Protein AF-A0A7V9CXF9-F1 (afdb_monomer)

Structure (mmCIF, N/CA/C/O backbone):
data_AF-A0A7V9CXF9-F1
#
_entry.id   AF-A0A7V9CXF9-F1
#
loop_
_atom_site.group_PDB
_atom_site.id
_at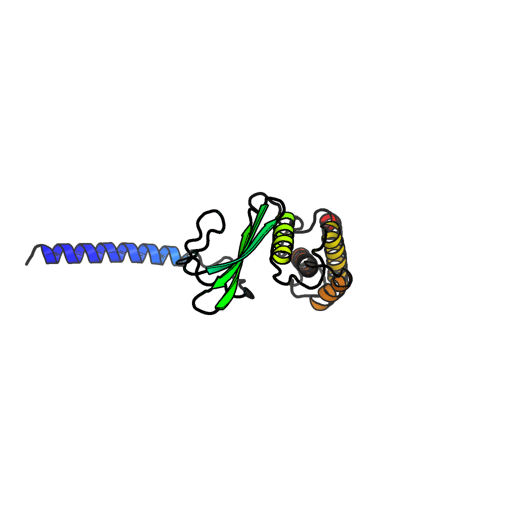om_site.type_symbol
_atom_site.label_atom_id
_atom_site.label_alt_id
_atom_site.label_comp_id
_atom_site.label_asym_id
_atom_site.label_entity_id
_atom_site.label_seq_id
_atom_site.pdbx_PDB_ins_code
_atom_site.Cartn_x
_atom_site.Cartn_y
_atom_site.Cartn_z
_atom_site.occupancy
_atom_site.B_iso_or_equiv
_atom_site.auth_seq_id
_atom_site.auth_comp_id
_atom_site.auth_asym_id
_atom_site.auth_atom_id
_atom_site.pdbx_PDB_model_num
ATOM 1 N N . MET A 1 1 ? 31.695 -31.718 55.435 1.00 48.03 1 MET A N 1
ATOM 2 C CA . MET A 1 1 ? 31.513 -31.241 54.048 1.00 48.03 1 MET A CA 1
ATOM 3 C C . MET A 1 1 ? 30.113 -31.661 53.636 1.00 48.03 1 MET A C 1
ATOM 5 O O . MET A 1 1 ? 29.870 -32.856 53.522 1.00 48.03 1 MET A O 1
ATOM 9 N N . ASN A 1 2 ? 29.167 -30.720 53.621 1.00 40.66 2 ASN A N 1
ATOM 10 C CA . ASN A 1 2 ? 27.736 -31.029 53.576 1.00 40.66 2 ASN A CA 1
ATOM 11 C C . ASN A 1 2 ? 27.281 -31.328 52.140 1.00 40.66 2 ASN A C 1
ATOM 13 O O . ASN A 1 2 ? 27.736 -30.689 51.195 1.00 40.66 2 ASN A O 1
ATOM 17 N N . ALA A 1 3 ? 26.363 -32.287 51.977 1.00 42.94 3 ALA A N 1
ATOM 18 C CA . ALA A 1 3 ? 25.846 -32.748 50.679 1.00 42.94 3 ALA A CA 1
ATOM 19 C C . ALA A 1 3 ? 25.231 -31.624 49.812 1.00 42.94 3 ALA A C 1
ATOM 21 O O . ALA A 1 3 ? 25.171 -31.733 48.587 1.00 42.94 3 ALA A O 1
ATOM 22 N N . TYR A 1 4 ? 24.852 -30.509 50.436 1.00 45.25 4 TYR A N 1
ATOM 23 C CA . TYR A 1 4 ? 24.340 -29.311 49.773 1.00 45.25 4 TYR A CA 1
ATOM 24 C C . TYR A 1 4 ? 25.412 -28.547 48.966 1.00 45.25 4 TYR A C 1
ATOM 26 O O . TYR A 1 4 ? 25.097 -27.990 47.914 1.00 45.25 4 TYR A O 1
ATOM 34 N N . ASP A 1 5 ? 26.690 -28.610 49.360 1.00 45.72 5 ASP A N 1
ATOM 35 C CA . ASP A 1 5 ? 27.797 -27.933 48.654 1.00 45.72 5 ASP A CA 1
ATOM 36 C C . ASP A 1 5 ? 28.235 -28.672 47.375 1.00 45.72 5 ASP A C 1
ATOM 38 O O . ASP A 1 5 ? 28.893 -28.106 46.493 1.00 45.72 5 ASP A O 1
ATOM 42 N N . ALA A 1 6 ? 27.899 -29.961 47.265 1.00 47.81 6 ALA A N 1
ATOM 43 C CA . ALA A 1 6 ? 28.120 -30.755 46.057 1.00 47.81 6 ALA A CA 1
ATOM 44 C C . ALA A 1 6 ? 27.019 -30.488 45.015 1.00 47.81 6 ALA A C 1
ATOM 46 O O . ALA A 1 6 ? 27.322 -30.243 43.848 1.00 47.81 6 ALA A O 1
ATOM 47 N N . LEU A 1 7 ? 25.759 -30.413 45.461 1.00 47.19 7 LEU A N 1
ATOM 48 C CA . LEU A 1 7 ? 24.603 -30.085 44.618 1.00 47.19 7 LEU A CA 1
ATOM 49 C C . LEU A 1 7 ? 24.676 -28.662 44.038 1.00 47.19 7 LEU A C 1
ATOM 51 O O . LEU A 1 7 ? 24.350 -28.460 42.869 1.00 47.19 7 LEU A O 1
ATOM 55 N N . GLY A 1 8 ? 25.174 -27.685 44.805 1.00 44.84 8 GLY A N 1
ATOM 56 C CA . GLY A 1 8 ? 25.361 -26.311 44.319 1.00 44.84 8 GLY A CA 1
ATOM 57 C C . GLY A 1 8 ? 26.409 -26.183 43.204 1.00 44.84 8 GLY A C 1
ATOM 58 O O . GLY A 1 8 ? 26.237 -25.399 42.267 1.00 44.84 8 GLY A O 1
ATOM 59 N N . ARG A 1 9 ? 27.477 -26.991 43.250 1.00 52.81 9 ARG A N 1
ATOM 60 C CA . ARG A 1 9 ? 28.537 -26.976 42.228 1.00 52.81 9 ARG A CA 1
ATOM 61 C C . ARG A 1 9 ? 28.114 -27.660 40.932 1.00 52.81 9 ARG A C 1
ATOM 63 O O . ARG A 1 9 ? 28.416 -27.140 39.856 1.00 52.81 9 ARG A O 1
ATOM 70 N N . ASP A 1 10 ? 27.358 -28.752 41.003 1.00 51.75 10 ASP A N 1
ATOM 71 C CA . ASP A 1 10 ? 26.845 -29.414 39.797 1.00 51.75 10 ASP A CA 1
ATOM 72 C C . ASP A 1 10 ? 25.789 -28.568 39.074 1.00 51.75 10 ASP A C 1
ATOM 74 O O . ASP A 1 10 ? 25.799 -28.489 37.840 1.00 51.75 10 ASP A O 1
ATOM 78 N N . LEU A 1 11 ? 24.955 -27.825 39.814 1.00 52.03 11 LEU A N 1
ATOM 79 C CA . LEU A 1 11 ? 23.979 -26.914 39.213 1.00 52.03 11 LEU A CA 1
ATOM 80 C C . LEU A 1 11 ? 24.657 -25.754 38.467 1.00 52.03 11 LEU A C 1
ATOM 82 O O . LEU A 1 11 ? 24.273 -25.437 37.339 1.00 52.03 11 LEU A O 1
ATOM 86 N N . HIS A 1 12 ? 25.709 -25.158 39.044 1.00 51.97 12 HIS A N 1
ATOM 87 C CA . HIS A 1 12 ? 26.482 -24.101 38.382 1.00 51.97 12 HIS A CA 1
ATOM 88 C C . HIS A 1 12 ? 27.228 -24.605 37.142 1.00 51.97 12 HIS A C 1
ATOM 90 O O . HIS A 1 12 ? 27.275 -23.914 36.119 1.00 51.97 12 HIS A O 1
ATOM 96 N N . THR A 1 13 ? 27.744 -25.834 37.191 1.00 53.53 13 THR A N 1
ATOM 97 C CA . THR A 1 13 ? 28.453 -26.446 36.061 1.00 53.53 13 THR A CA 1
ATOM 98 C C . THR A 1 13 ? 27.488 -26.796 34.918 1.00 53.53 13 THR A C 1
ATOM 100 O O . THR A 1 13 ? 27.811 -26.596 33.742 1.00 53.53 13 THR A O 1
ATOM 103 N N . ALA A 1 14 ? 26.263 -27.229 35.237 1.00 49.84 14 ALA A N 1
ATOM 104 C CA . ALA A 1 14 ? 25.203 -27.484 34.261 1.00 49.84 14 ALA A CA 1
ATOM 105 C C . ALA A 1 14 ? 24.654 -26.190 33.625 1.00 49.84 14 ALA A C 1
ATOM 107 O O . ALA A 1 14 ? 24.433 -26.141 32.409 1.00 49.84 14 ALA A O 1
ATOM 108 N N . LEU A 1 15 ? 24.497 -25.113 34.408 1.00 51.41 15 LEU A N 1
ATOM 109 C CA . LEU A 1 15 ? 24.054 -23.809 33.901 1.00 51.41 15 LEU A CA 1
ATOM 110 C C . LEU A 1 15 ? 25.111 -23.161 32.991 1.00 51.41 15 LEU A C 1
ATOM 112 O O . LEU A 1 15 ? 24.770 -22.634 31.928 1.00 51.41 15 LEU A O 1
ATOM 116 N N . GLY A 1 16 ? 26.396 -23.285 33.344 1.00 49.88 16 GLY A N 1
ATOM 117 C CA . GLY A 1 16 ? 27.515 -22.798 32.532 1.00 49.88 16 GLY A CA 1
ATOM 118 C C . GLY A 1 16 ? 27.572 -23.443 31.142 1.00 49.88 16 GLY A C 1
ATOM 119 O O . GLY A 1 16 ? 27.733 -22.747 30.137 1.00 49.88 16 GLY A O 1
ATOM 120 N N . ARG A 1 17 ? 27.331 -24.760 31.047 1.00 55.94 17 ARG A N 1
ATOM 121 C CA . ARG A 1 17 ? 27.278 -25.480 29.758 1.00 55.94 17 ARG A CA 1
ATOM 122 C C . ARG A 1 17 ? 26.078 -25.059 28.902 1.00 55.94 17 ARG A C 1
ATOM 124 O O . ARG A 1 17 ? 26.215 -24.914 27.686 1.00 55.94 17 ARG A O 1
ATOM 131 N N . LYS A 1 18 ? 24.918 -24.788 29.513 1.00 52.41 18 LYS A N 1
ATOM 132 C CA . LYS A 1 18 ? 23.713 -24.332 28.793 1.00 52.41 18 LYS A CA 1
ATOM 133 C C . LYS A 1 18 ? 23.867 -22.904 28.248 1.00 52.41 18 LYS A C 1
ATOM 135 O O . LYS A 1 18 ? 23.437 -22.629 27.126 1.00 52.41 18 LYS A O 1
ATOM 140 N N . ILE A 1 19 ? 24.537 -22.017 28.990 1.00 56.56 19 ILE A N 1
ATOM 141 C CA . ILE A 1 19 ? 24.857 -20.650 28.543 1.00 56.56 19 ILE A CA 1
ATOM 142 C C . ILE A 1 19 ? 25.900 -20.674 27.413 1.00 56.56 19 ILE A C 1
ATOM 144 O O . ILE A 1 19 ? 25.715 -19.992 26.403 1.00 56.56 19 ILE A O 1
ATOM 148 N N . ALA A 1 20 ? 26.929 -21.523 27.505 1.00 51.88 20 ALA A N 1
ATOM 149 C CA . ALA A 1 20 ? 27.936 -21.679 26.451 1.00 51.88 20 ALA A CA 1
ATOM 150 C C . ALA A 1 20 ? 27.343 -22.215 25.128 1.00 51.88 20 ALA A C 1
ATOM 152 O O . ALA A 1 20 ? 27.683 -21.721 24.047 1.00 51.88 20 ALA A O 1
ATOM 153 N N . HIS A 1 21 ? 26.390 -23.155 25.191 1.00 52.72 21 HIS A N 1
ATOM 154 C CA . HIS A 1 21 ? 25.664 -23.631 24.004 1.00 52.72 21 HIS A CA 1
ATOM 155 C C . HIS A 1 21 ? 24.770 -22.549 23.374 1.00 52.72 21 HIS A C 1
ATOM 157 O O . HIS A 1 21 ? 24.676 -22.465 22.145 1.00 52.72 21 HIS A O 1
ATOM 163 N N . ARG A 1 22 ? 24.157 -21.674 24.184 1.00 49.59 22 ARG A N 1
ATOM 164 C CA . ARG A 1 22 ? 23.330 -20.559 23.688 1.00 49.59 22 ARG A CA 1
ATOM 165 C C . ARG A 1 22 ? 24.179 -19.425 23.098 1.00 49.59 22 ARG A C 1
ATOM 167 O O . ARG A 1 22 ? 23.767 -18.809 22.116 1.00 49.59 22 ARG A O 1
ATOM 174 N N . ALA A 1 23 ? 25.386 -19.203 23.623 1.00 50.59 23 ALA A N 1
ATOM 175 C CA . ALA A 1 23 ? 26.347 -18.238 23.088 1.00 50.59 23 ALA A CA 1
ATOM 176 C C . ALA A 1 23 ? 26.955 -18.680 21.741 1.00 50.59 23 ALA A C 1
ATOM 178 O O . ALA A 1 23 ? 27.136 -17.843 20.856 1.00 50.59 23 ALA A O 1
ATOM 179 N N . ARG A 1 24 ? 27.198 -19.987 21.530 1.00 47.84 24 ARG A N 1
ATOM 180 C CA . ARG A 1 24 ? 27.646 -20.513 20.223 1.00 47.84 24 ARG A CA 1
ATOM 181 C C . ARG A 1 24 ? 26.568 -20.417 19.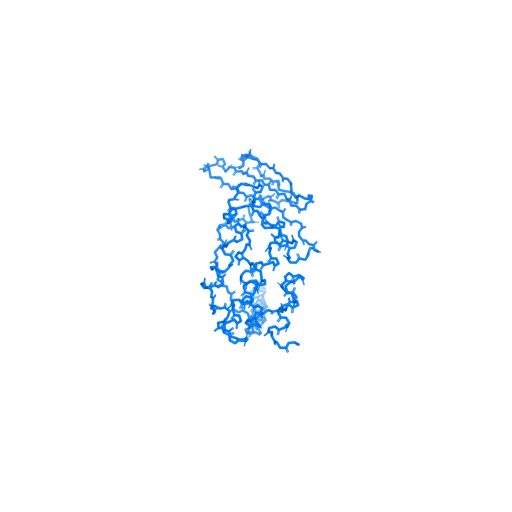139 1.00 47.84 24 ARG A C 1
ATOM 183 O O . ARG A 1 24 ? 26.891 -20.017 18.025 1.00 47.84 24 ARG A O 1
ATOM 190 N N . ARG A 1 25 ? 25.287 -20.670 19.455 1.00 47.09 25 ARG A N 1
ATOM 191 C CA . ARG A 1 25 ? 24.181 -20.474 18.487 1.00 47.09 25 ARG A CA 1
ATOM 192 C C . ARG A 1 25 ? 23.993 -19.011 18.066 1.00 47.09 25 ARG A C 1
ATOM 194 O O . ARG A 1 25 ? 23.572 -18.761 16.945 1.00 47.09 25 ARG A O 1
ATOM 201 N N . LYS A 1 26 ? 24.366 -18.045 18.913 1.00 40.91 26 LYS A N 1
ATOM 202 C CA . LYS A 1 26 ? 24.302 -16.610 18.580 1.00 40.91 26 LYS A CA 1
ATOM 203 C C . LYS A 1 26 ? 25.458 -16.097 17.706 1.00 40.91 26 LYS A C 1
ATOM 205 O O . LYS A 1 26 ? 25.382 -14.962 17.252 1.00 40.91 26 LYS A O 1
ATOM 210 N N . ARG A 1 27 ? 26.508 -16.887 17.440 1.00 44.25 27 ARG A N 1
ATOM 211 C CA . ARG A 1 27 ? 27.618 -16.471 16.552 1.00 44.25 27 ARG A CA 1
ATOM 212 C C . ARG A 1 27 ? 27.506 -16.958 15.105 1.00 44.25 27 ARG A C 1
ATOM 214 O O . ARG A 1 27 ? 28.260 -16.467 14.279 1.00 44.25 27 ARG A O 1
ATOM 221 N N . ILE A 1 28 ? 26.567 -17.853 14.788 1.00 43.12 28 ILE A N 1
ATOM 222 C CA . ILE A 1 28 ? 26.368 -18.367 13.416 1.00 43.12 28 ILE A CA 1
ATOM 223 C C . ILE A 1 28 ? 25.238 -17.623 12.672 1.00 43.12 28 ILE A C 1
ATOM 225 O O . ILE A 1 28 ? 25.139 -17.711 11.458 1.00 43.12 28 ILE A O 1
ATOM 229 N N . VAL A 1 29 ? 24.460 -16.775 13.354 1.00 40.81 29 VAL A N 1
ATOM 230 C CA . VAL A 1 29 ? 23.437 -15.907 12.727 1.00 40.81 29 VAL A CA 1
ATOM 231 C C . VAL A 1 29 ? 23.949 -14.462 12.612 1.00 40.81 29 VAL A C 1
ATOM 233 O O . VAL A 1 29 ? 23.293 -13.502 12.999 1.00 40.81 29 VAL A O 1
ATOM 236 N N . LYS A 1 30 ? 25.183 -14.307 12.125 1.00 38.53 30 LYS A N 1
ATOM 237 C CA . LYS A 1 30 ? 25.731 -13.035 11.634 1.00 38.53 30 LYS A CA 1
ATOM 238 C C . LYS A 1 30 ? 26.070 -13.232 10.163 1.00 38.53 30 LYS A C 1
ATOM 240 O O . LYS A 1 30 ? 27.197 -13.608 9.869 1.00 38.53 30 LYS A O 1
ATOM 245 N N . THR A 1 31 ? 25.077 -13.064 9.288 1.00 39.94 31 THR A N 1
ATOM 246 C CA . THR A 1 31 ? 25.184 -12.672 7.860 1.00 39.94 31 THR A CA 1
ATOM 247 C C . THR A 1 31 ? 23.842 -12.910 7.158 1.00 39.94 31 THR A C 1
ATOM 249 O O . THR A 1 31 ? 23.741 -13.786 6.316 1.00 39.94 31 THR A O 1
ATOM 252 N N . SER A 1 32 ? 22.782 -12.173 7.508 1.00 34.47 32 SER A N 1
ATOM 253 C CA . SER A 1 32 ? 21.653 -11.893 6.596 1.00 34.47 32 SER A CA 1
ATOM 254 C C . SER A 1 32 ? 20.798 -10.751 7.155 1.00 34.47 32 SER A C 1
ATOM 256 O O . SER A 1 32 ? 20.342 -10.839 8.290 1.00 34.47 32 SER A O 1
ATOM 258 N N . ALA A 1 33 ? 20.580 -9.730 6.324 1.00 30.89 33 ALA A N 1
ATOM 259 C CA . ALA A 1 33 ? 19.555 -8.685 6.413 1.00 30.89 33 ALA A CA 1
ATOM 260 C C . ALA A 1 33 ? 19.654 -7.669 7.570 1.00 30.89 33 ALA A C 1
ATOM 262 O O . ALA A 1 33 ? 19.003 -7.772 8.607 1.00 30.89 33 ALA A O 1
ATOM 263 N N . LEU A 1 34 ? 20.442 -6.622 7.318 1.00 35.53 34 LEU A N 1
ATOM 264 C CA . LEU A 1 34 ? 20.353 -5.317 7.967 1.00 35.53 34 LEU A CA 1
ATOM 265 C C . LEU A 1 34 ? 19.716 -4.352 6.957 1.00 35.53 34 LEU A C 1
ATOM 267 O O . LEU A 1 34 ? 20.381 -3.946 6.009 1.00 35.53 34 LEU A O 1
ATOM 271 N N . SER A 1 35 ? 18.453 -3.997 7.176 1.00 31.52 35 SER A N 1
ATOM 272 C CA . SER A 1 35 ? 17.850 -2.742 6.709 1.00 31.52 35 SER A CA 1
ATOM 273 C C . SER A 1 35 ? 16.562 -2.501 7.498 1.00 31.52 35 SER A C 1
ATOM 275 O O . SER A 1 35 ? 15.459 -2.841 7.090 1.00 31.52 35 SER A O 1
ATOM 277 N N . VAL A 1 36 ? 16.744 -1.949 8.700 1.00 36.78 36 VAL A N 1
ATOM 278 C CA . VAL A 1 36 ? 15.701 -1.247 9.447 1.00 36.78 36 VAL A CA 1
ATOM 279 C C . VAL A 1 36 ? 15.861 0.227 9.107 1.00 36.78 36 VAL A C 1
ATOM 281 O O . VAL A 1 36 ? 16.893 0.807 9.443 1.00 36.78 36 VAL A O 1
ATOM 284 N N . THR A 1 37 ? 14.831 0.834 8.527 1.00 34.72 37 THR A N 1
ATOM 285 C CA . THR A 1 37 ? 14.607 2.274 8.673 1.00 34.72 37 THR A CA 1
ATOM 286 C C . THR A 1 37 ? 13.147 2.482 9.039 1.00 34.72 37 THR A C 1
ATOM 288 O O . THR A 1 37 ? 12.239 2.022 8.356 1.00 34.72 37 THR A O 1
ATOM 291 N N . ALA A 1 38 ? 12.961 3.091 10.203 1.00 35.34 38 ALA A N 1
ATOM 292 C CA . ALA A 1 38 ? 11.703 3.255 10.897 1.00 35.34 38 ALA A CA 1
ATOM 293 C C . ALA A 1 38 ? 10.987 4.542 10.476 1.00 35.34 38 ALA A C 1
ATOM 295 O O . ALA A 1 38 ? 11.624 5.581 10.334 1.00 35.34 38 ALA A O 1
ATOM 296 N N . ALA A 1 39 ? 9.658 4.476 10.431 1.00 29.73 39 ALA A N 1
ATOM 297 C CA . ALA A 1 39 ? 8.769 5.553 10.865 1.00 29.73 39 ALA A CA 1
ATOM 298 C C . ALA A 1 39 ? 7.415 4.945 11.277 1.00 29.73 39 ALA A C 1
ATOM 300 O O . ALA A 1 39 ? 6.370 5.244 10.715 1.00 29.73 39 ALA A O 1
ATOM 301 N N . GLY A 1 40 ? 7.457 4.024 12.244 1.00 29.89 40 GLY A N 1
ATOM 302 C CA . GLY A 1 40 ? 6.265 3.534 12.930 1.00 29.89 40 GLY A CA 1
ATOM 303 C C . GLY A 1 40 ? 5.919 4.482 14.071 1.00 29.89 40 GLY A C 1
ATOM 304 O O . GLY A 1 40 ? 6.674 4.592 15.039 1.00 29.89 40 GLY A O 1
ATOM 305 N N . ILE A 1 41 ? 4.792 5.176 13.956 1.00 41.66 41 ILE A N 1
ATOM 306 C CA . ILE A 1 41 ? 4.202 5.931 15.059 1.00 41.66 41 ILE A CA 1
ATOM 307 C C . ILE A 1 41 ? 3.661 4.909 16.076 1.00 41.66 41 ILE A C 1
ATOM 309 O O . ILE A 1 41 ? 2.732 4.165 15.791 1.00 41.66 41 ILE A O 1
ATOM 313 N N . LEU A 1 42 ? 4.317 4.852 17.241 1.00 39.28 42 LEU A N 1
ATOM 314 C CA . LEU A 1 42 ? 3.866 4.310 18.534 1.00 39.28 42 LEU A CA 1
ATOM 315 C C . LEU A 1 42 ? 3.047 2.997 18.525 1.00 39.28 42 LEU A C 1
ATOM 317 O O . LEU A 1 42 ? 1.861 2.984 18.837 1.00 39.28 42 LEU A O 1
ATOM 321 N N . SER A 1 43 ? 3.714 1.851 18.362 1.00 44.75 43 SER A N 1
ATOM 322 C CA . SER A 1 43 ? 3.191 0.563 18.854 1.00 44.75 43 SER A CA 1
ATOM 323 C C . SER A 1 43 ? 3.527 0.393 20.342 1.00 44.75 43 SER A C 1
ATOM 325 O O . SER A 1 43 ? 4.493 -0.275 20.716 1.00 44.75 43 SER A O 1
ATOM 327 N N . ALA A 1 44 ? 2.755 1.040 21.216 1.00 38.88 44 ALA A N 1
ATOM 328 C CA . ALA A 1 44 ? 2.888 0.881 22.660 1.00 38.88 44 ALA A CA 1
ATOM 329 C C . ALA A 1 44 ? 2.183 -0.405 23.147 1.00 38.88 44 ALA A C 1
ATOM 331 O O . ALA A 1 44 ? 0.962 -0.490 23.180 1.00 38.88 44 ALA A O 1
ATOM 332 N N . GLY A 1 45 ? 2.971 -1.392 23.589 1.00 38.41 45 GLY A N 1
ATOM 333 C CA . GLY A 1 45 ? 2.593 -2.302 24.680 1.00 38.41 45 GLY A CA 1
ATOM 334 C C . GLY A 1 45 ? 1.615 -3.446 24.385 1.00 38.41 45 GLY A C 1
ATOM 335 O O . GLY A 1 45 ? 0.601 -3.568 25.066 1.00 38.41 45 GLY A O 1
ATOM 336 N N . ALA A 1 46 ? 1.971 -4.380 23.501 1.00 41.78 46 ALA A N 1
ATOM 337 C CA . ALA A 1 46 ? 1.205 -5.618 23.281 1.00 41.78 46 ALA A CA 1
ATOM 338 C C . ALA A 1 46 ? 1.307 -6.679 24.412 1.00 41.78 46 ALA A C 1
ATOM 340 O O . ALA A 1 46 ? 0.859 -7.805 24.234 1.00 41.78 46 ALA A O 1
ATOM 341 N N . LEU A 1 47 ? 1.887 -6.366 25.581 1.00 35.88 47 LEU A N 1
ATOM 342 C CA . LEU A 1 47 ? 2.003 -7.316 26.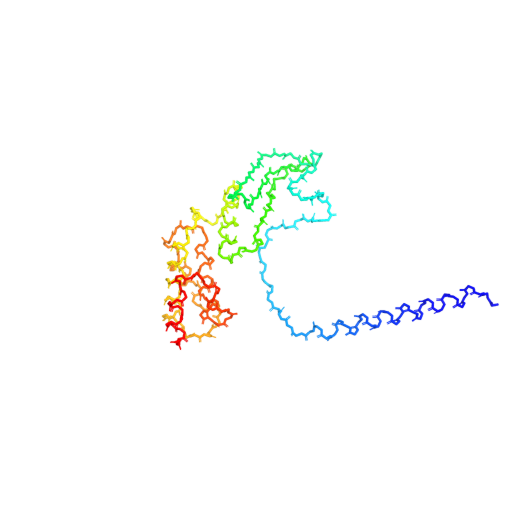708 1.00 35.88 47 LEU A CA 1
ATOM 343 C C . LEU A 1 47 ? 1.253 -6.888 27.981 1.00 35.88 47 LEU A C 1
ATOM 345 O O . LEU A 1 47 ? 1.443 -7.487 29.035 1.00 35.88 47 LEU A O 1
ATOM 349 N N . ALA A 1 48 ? 0.360 -5.900 27.887 1.00 37.19 48 ALA A N 1
ATOM 350 C CA . ALA A 1 48 ? -0.544 -5.531 28.984 1.00 37.19 48 ALA A CA 1
ATOM 351 C C . ALA A 1 48 ? -1.964 -5.136 28.518 1.00 37.19 48 ALA A C 1
ATOM 353 O O . ALA A 1 48 ? -2.722 -4.569 29.298 1.00 37.19 48 ALA A O 1
ATOM 354 N N . SER A 1 49 ? -2.324 -5.376 27.252 1.00 38.19 49 SER A N 1
ATOM 355 C CA . SER A 1 49 ? -3.522 -4.793 26.625 1.00 38.19 49 SER A CA 1
ATOM 356 C C . SER A 1 49 ? -4.745 -5.712 26.526 1.00 38.19 49 SER A C 1
ATOM 358 O O . SER A 1 49 ? -5.778 -5.247 26.067 1.00 38.19 49 SER A O 1
ATOM 360 N N . GLY A 1 50 ? -4.673 -6.978 26.957 1.00 36.38 50 GLY A N 1
ATOM 361 C CA . GLY A 1 50 ? -5.852 -7.861 27.004 1.00 36.38 50 GLY A CA 1
ATOM 362 C C . GLY A 1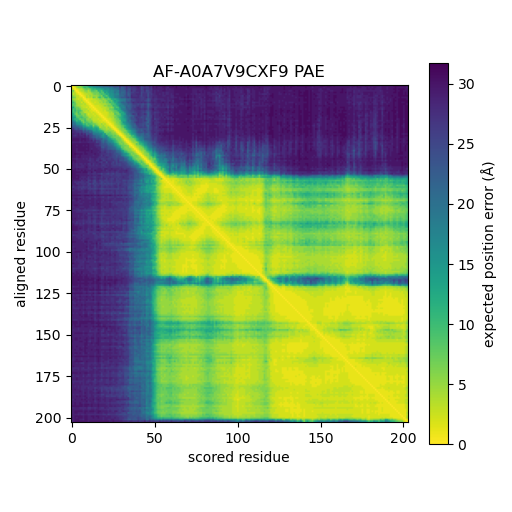 50 ? -6.495 -8.179 25.646 1.00 36.38 50 GLY A C 1
ATOM 363 O O . GLY A 1 50 ? -7.591 -8.722 25.624 1.00 36.38 50 GLY A O 1
ATOM 364 N N . VAL A 1 51 ? -5.820 -7.878 24.532 1.00 44.31 51 VAL A N 1
ATOM 365 C CA . VAL A 1 51 ? -6.348 -8.082 23.177 1.00 44.31 51 VAL A CA 1
ATOM 366 C C . VAL A 1 51 ? -6.332 -9.580 22.852 1.00 44.31 51 VAL A C 1
ATOM 368 O O . VAL A 1 51 ? -5.303 -10.147 22.479 1.00 44.31 51 VAL A O 1
ATOM 371 N N . LEU A 1 52 ? -7.469 -10.232 23.081 1.00 39.53 52 LEU A N 1
ATOM 372 C CA . LEU A 1 52 ? -7.804 -11.571 22.590 1.00 39.53 52 LEU A CA 1
ATOM 373 C C . LEU A 1 52 ? -8.359 -11.471 21.147 1.00 39.53 52 LEU A C 1
ATOM 375 O O . LEU A 1 52 ? -8.438 -10.366 20.619 1.00 39.53 52 LEU A O 1
ATOM 379 N N . PRO A 1 53 ? -8.666 -12.588 20.455 1.00 46.09 53 PRO A N 1
ATOM 380 C CA . PRO A 1 53 ? -9.170 -12.556 19.079 1.00 46.09 53 PRO A CA 1
ATOM 381 C C . PRO A 1 53 ? -10.476 -11.759 18.978 1.00 46.09 53 PRO A C 1
ATOM 383 O O . PRO A 1 53 ? -11.422 -12.044 19.715 1.00 46.09 53 PRO A O 1
ATOM 386 N N . GLY A 1 54 ? -10.528 -10.800 18.049 1.00 57.75 54 GLY A N 1
ATOM 387 C CA . GLY A 1 54 ? -11.516 -9.724 18.057 1.00 57.75 54 GLY A CA 1
ATOM 388 C C . GLY A 1 54 ? -11.080 -8.616 19.011 1.00 57.75 54 GLY A C 1
ATOM 389 O O . GLY A 1 54 ? -10.819 -8.886 20.174 1.00 57.75 54 GLY A O 1
ATOM 390 N N . LEU A 1 55 ? -10.982 -7.381 18.512 1.00 71.12 55 LEU A N 1
ATOM 391 C CA . LEU A 1 55 ? -10.569 -6.159 19.224 1.00 71.12 55 LEU A CA 1
ATOM 392 C C . LEU A 1 55 ? -11.378 -5.865 20.513 1.00 71.12 55 LEU A C 1
ATOM 394 O O . LEU A 1 55 ? -12.144 -4.902 20.576 1.00 71.12 55 LEU A O 1
ATOM 398 N N . ASP A 1 56 ? -11.217 -6.686 21.548 1.00 75.94 56 ASP A N 1
ATOM 399 C CA . ASP A 1 56 ? -11.859 -6.536 22.846 1.00 75.94 56 ASP A CA 1
ATOM 400 C C . ASP A 1 56 ? -10.914 -5.747 23.752 1.00 75.94 56 ASP A C 1
ATOM 402 O O . ASP A 1 56 ? -9.866 -6.226 24.193 1.00 75.94 56 ASP A O 1
ATOM 406 N N . LEU A 1 57 ? -11.241 -4.470 23.936 1.00 82.12 57 LEU A N 1
ATOM 407 C CA . LEU A 1 57 ? -10.476 -3.552 24.767 1.00 82.12 57 LEU A CA 1
ATOM 408 C C . LEU A 1 57 ? -11.069 -3.547 26.171 1.00 82.12 57 LEU A C 1
ATOM 410 O O . LEU A 1 57 ? -12.281 -3.419 26.327 1.00 82.12 57 LEU A O 1
ATOM 414 N N . ASP A 1 58 ? -10.211 -3.602 27.192 1.00 86.12 58 ASP A N 1
ATOM 415 C CA . ASP A 1 58 ? -10.640 -3.491 28.588 1.00 86.12 58 ASP A CA 1
ATOM 416 C C . ASP A 1 58 ? -11.486 -2.212 28.800 1.00 86.12 58 ASP A C 1
ATOM 418 O O . ASP A 1 58 ? -10.944 -1.098 28.718 1.00 86.12 58 ASP A O 1
ATOM 422 N N . PRO A 1 59 ? -12.795 -2.335 29.105 1.00 85.31 59 PRO A N 1
ATOM 423 C CA . PRO A 1 59 ? -13.698 -1.190 29.209 1.00 85.31 59 PRO A CA 1
ATOM 424 C C . PRO A 1 59 ? -13.416 -0.313 30.437 1.00 85.31 59 PRO A C 1
ATOM 426 O O . PRO A 1 59 ? -13.863 0.838 30.498 1.00 85.31 59 PRO A O 1
ATOM 429 N N . THR A 1 60 ? -12.672 -0.832 31.423 1.00 89.56 60 THR A N 1
ATOM 430 C CA . THR A 1 60 ? -12.225 -0.062 32.592 1.00 89.56 60 THR A CA 1
ATOM 431 C C . THR A 1 60 ? -11.072 0.878 32.249 1.00 89.56 60 THR A C 1
ATOM 433 O O . THR A 1 60 ? -10.909 1.916 32.890 1.00 89.56 60 THR A O 1
ATOM 436 N N . ARG A 1 61 ? -10.312 0.560 31.194 1.00 91.19 61 ARG A N 1
ATOM 437 C CA . ARG A 1 61 ? -9.193 1.365 30.699 1.00 91.19 61 ARG A CA 1
ATOM 438 C C . ARG A 1 61 ? -9.586 2.255 29.526 1.00 91.19 61 ARG A C 1
ATOM 440 O O . ARG A 1 61 ? -9.121 3.392 29.449 1.00 91.19 61 ARG A O 1
ATOM 447 N N . TRP A 1 62 ? -10.433 1.757 28.635 1.00 91.00 62 TRP A N 1
ATOM 448 C CA . TRP A 1 62 ? -10.750 2.402 27.366 1.00 91.00 62 TRP A CA 1
ATOM 449 C C . TRP A 1 62 ? -12.216 2.832 27.288 1.00 91.00 62 TRP A C 1
ATOM 451 O O . TRP A 1 62 ? -13.135 2.150 27.739 1.00 91.00 62 TRP A O 1
ATOM 461 N N . GLU A 1 63 ? -12.439 3.993 26.692 1.00 92.00 63 GLU A N 1
ATOM 462 C CA . GLU A 1 63 ? -13.736 4.465 26.231 1.00 92.00 63 GLU A CA 1
ATOM 463 C C . GLU A 1 63 ? -13.797 4.303 24.711 1.00 92.00 63 GLU A C 1
ATOM 465 O O . GLU A 1 63 ? -12.955 4.843 23.998 1.00 92.00 63 GLU A O 1
ATOM 470 N N . ILE A 1 64 ? -14.778 3.555 24.207 1.00 90.81 64 ILE A N 1
ATOM 471 C CA . ILE A 1 64 ? -14.922 3.308 22.769 1.00 90.81 64 ILE A CA 1
ATOM 472 C C . ILE A 1 64 ? -15.580 4.522 22.111 1.00 90.81 64 ILE A C 1
ATOM 474 O O . ILE A 1 64 ? -16.724 4.848 22.419 1.00 90.81 64 ILE A O 1
ATOM 478 N N . LEU A 1 65 ? -14.862 5.164 21.190 1.00 90.00 65 LEU A N 1
ATOM 479 C CA . LEU A 1 65 ? -15.339 6.310 20.409 1.00 90.00 65 LEU A CA 1
ATOM 480 C C . LEU A 1 65 ? -16.012 5.868 19.105 1.00 90.00 65 LEU A C 1
ATOM 482 O O . LEU A 1 65 ? -16.941 6.511 18.624 1.00 90.00 65 LEU A O 1
ATOM 486 N N . GLY A 1 66 ? -15.549 4.760 18.531 1.00 87.00 66 GLY A N 1
ATOM 487 C CA . GLY A 1 66 ? -16.089 4.206 17.298 1.00 87.00 66 GLY A CA 1
ATOM 488 C C . GLY A 1 66 ? -15.483 2.848 16.982 1.00 87.00 66 GLY A C 1
ATOM 489 O O . GLY A 1 66 ? -14.420 2.497 17.485 1.00 87.00 66 GLY A O 1
ATOM 490 N N . ARG A 1 67 ? -16.171 2.071 16.151 1.00 90.94 67 ARG A N 1
ATOM 491 C CA . ARG A 1 67 ? -15.678 0.794 15.632 1.00 90.94 67 ARG A CA 1
ATOM 492 C C . ARG A 1 67 ? -16.308 0.499 14.284 1.00 90.94 67 ARG A C 1
ATOM 494 O O . ARG A 1 67 ? -17.413 0.972 14.017 1.00 90.94 67 ARG A O 1
ATOM 501 N N . GLY A 1 68 ? -15.647 -0.322 13.485 1.00 87.94 68 GLY A N 1
ATOM 502 C CA . GLY A 1 68 ? -16.180 -0.754 12.203 1.00 87.94 68 GLY A CA 1
ATOM 503 C C . GLY A 1 68 ? -15.484 -1.992 11.664 1.00 87.94 68 GLY A C 1
ATOM 504 O O . GLY A 1 68 ? -14.490 -2.467 12.213 1.00 87.94 68 GLY A O 1
ATOM 505 N N . GLU A 1 69 ? -16.044 -2.507 10.578 1.00 90.25 69 GLU A N 1
ATOM 506 C CA . GLU A 1 69 ? -15.505 -3.622 9.811 1.00 90.25 69 GLU A CA 1
ATOM 507 C C . GLU A 1 69 ? -15.349 -3.181 8.353 1.00 90.25 69 GLU A C 1
ATOM 509 O O . GLU A 1 69 ? -16.169 -2.423 7.832 1.00 90.25 69 GLU A O 1
ATOM 514 N N . VAL A 1 70 ? -14.287 -3.643 7.700 1.00 88.25 70 VAL A N 1
ATOM 515 C CA . VAL A 1 70 ? -13.946 -3.333 6.311 1.00 88.25 70 VAL A CA 1
ATOM 516 C C . VAL A 1 70 ? -13.859 -4.632 5.525 1.00 88.25 70 VAL A C 1
ATOM 518 O O . VAL A 1 70 ? -13.097 -5.537 5.869 1.00 88.25 70 VAL A O 1
ATOM 521 N N . ASP A 1 71 ? -14.673 -4.727 4.473 1.00 88.12 71 ASP 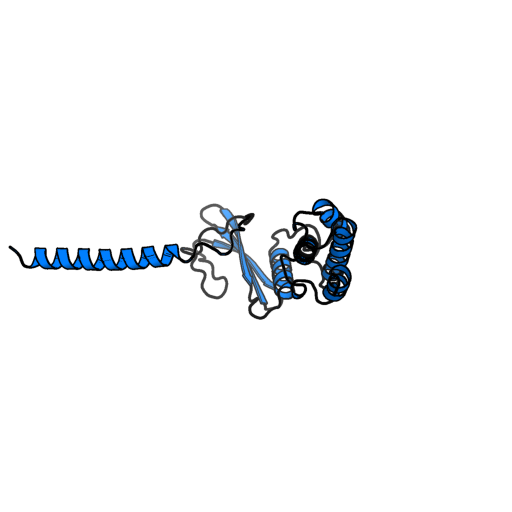A N 1
ATOM 522 C CA . ASP A 1 71 ? -14.725 -5.837 3.512 1.00 88.12 71 ASP A CA 1
ATOM 523 C C . ASP A 1 71 ? -14.876 -7.241 4.141 1.00 88.12 71 ASP A C 1
ATOM 525 O O . ASP A 1 71 ? -14.509 -8.244 3.530 1.00 88.12 71 ASP A O 1
ATOM 529 N N . GLY A 1 72 ? -15.380 -7.336 5.378 1.00 86.50 72 GLY A N 1
ATOM 530 C CA . GLY A 1 72 ? -15.426 -8.595 6.131 1.00 86.50 72 GLY A CA 1
ATOM 531 C C . GLY A 1 72 ? -14.040 -9.156 6.483 1.00 86.50 72 GLY A C 1
ATOM 532 O O . GLY A 1 72 ? -13.916 -10.304 6.910 1.00 86.50 72 GLY A O 1
ATOM 533 N N . LYS A 1 73 ? -12.968 -8.386 6.273 1.00 87.81 73 LYS A N 1
ATOM 534 C CA . LYS A 1 73 ? -11.571 -8.839 6.354 1.00 87.81 73 LYS A CA 1
ATOM 535 C C . LYS A 1 73 ? -10.728 -8.029 7.326 1.00 87.81 73 LYS A C 1
ATOM 537 O O . LYS A 1 73 ? -9.690 -8.521 7.742 1.00 87.81 73 LYS A O 1
ATOM 542 N N . ALA A 1 74 ? -11.166 -6.850 7.735 1.00 89.00 74 ALA A N 1
ATOM 543 C CA . ALA A 1 74 ? -10.491 -6.085 8.769 1.00 89.00 74 ALA A CA 1
ATOM 544 C C . ALA A 1 74 ? -11.496 -5.445 9.713 1.00 89.00 74 ALA A C 1
ATOM 546 O O . ALA A 1 74 ? -12.632 -5.177 9.331 1.00 89.00 74 ALA A O 1
ATOM 547 N N . SER A 1 75 ? -11.076 -5.187 10.942 1.00 90.88 75 SER A N 1
ATOM 548 C CA . SER A 1 75 ? -11.855 -4.436 11.916 1.00 90.88 75 SER A CA 1
ATOM 549 C C . SER A 1 75 ? -10.994 -3.364 12.561 1.00 90.88 75 SER A C 1
ATOM 551 O O . SER A 1 75 ? -9.771 -3.492 12.630 1.00 90.88 75 SER A O 1
ATOM 553 N N . TYR A 1 76 ? -11.635 -2.289 13.006 1.00 89.38 76 TYR A N 1
ATOM 554 C CA . TYR A 1 76 ? -10.962 -1.214 13.717 1.00 89.38 76 TYR A CA 1
ATOM 555 C C . TYR A 1 76 ? -11.788 -0.737 14.907 1.00 89.38 76 TYR A C 1
ATOM 557 O O . TYR A 1 76 ? -13.020 -0.830 14.916 1.00 89.38 76 TYR A O 1
ATOM 565 N N . VAL A 1 77 ? -11.092 -0.192 15.900 1.00 91.44 77 VAL A N 1
ATOM 566 C CA . VAL A 1 77 ? -11.667 0.434 17.088 1.00 91.44 77 VAL A CA 1
ATOM 567 C C . VAL A 1 77 ? -10.910 1.724 17.384 1.00 91.44 77 VAL A C 1
ATOM 569 O O . VAL A 1 77 ? -9.707 1.707 17.629 1.00 91.44 77 VAL A O 1
ATOM 572 N N . ASN A 1 78 ? -11.638 2.834 17.417 1.00 90.25 78 ASN A N 1
ATOM 573 C CA . ASN A 1 78 ? -11.154 4.110 17.922 1.00 90.25 78 ASN A CA 1
ATOM 574 C C . ASN A 1 78 ? -11.537 4.202 19.393 1.00 90.25 78 ASN A C 1
ATOM 576 O O . ASN A 1 78 ? -12.716 4.087 19.741 1.00 90.25 78 ASN A O 1
ATOM 580 N N . ALA A 1 79 ? -10.555 4.405 20.260 1.00 91.25 79 ALA A N 1
ATOM 581 C CA . ALA A 1 79 ? -10.770 4.456 21.693 1.00 91.25 79 ALA A CA 1
ATOM 582 C C . ALA A 1 79 ? -9.978 5.585 22.344 1.00 91.25 79 ALA A C 1
ATOM 584 O O . ALA A 1 79 ? -8.923 5.991 21.865 1.00 91.25 79 ALA A O 1
ATOM 585 N N . ARG A 1 80 ? -10.487 6.062 23.475 1.00 92.75 80 ARG A N 1
ATOM 586 C CA . ARG A 1 80 ? -9.832 7.031 24.345 1.00 92.75 80 ARG A CA 1
ATOM 587 C C . ARG A 1 80 ? -9.435 6.362 25.648 1.00 92.75 80 ARG A C 1
ATOM 589 O O . ARG A 1 80 ? -10.260 5.723 26.300 1.00 92.75 80 ARG A O 1
ATOM 596 N N . GLU A 1 81 ? -8.179 6.493 26.044 1.00 93.44 81 GLU A N 1
ATOM 597 C CA . GLU A 1 81 ? -7.719 5.989 27.332 1.00 93.44 81 GLU A CA 1
ATOM 598 C C . GLU A 1 81 ? -8.320 6.847 28.449 1.00 93.44 81 GLU A C 1
ATOM 600 O O . GLU A 1 81 ? -8.123 8.059 28.493 1.00 93.44 81 GLU A O 1
ATOM 605 N N . ARG A 1 82 ? -9.045 6.229 29.385 1.00 93.00 82 ARG A N 1
ATOM 606 C CA . ARG A 1 82 ? -9.770 6.948 30.446 1.00 93.00 82 ARG A CA 1
ATOM 607 C C . ARG A 1 82 ? -8.846 7.686 31.413 1.00 93.00 82 ARG A C 1
ATOM 609 O O . ARG A 1 82 ? -9.226 8.724 31.940 1.00 93.00 82 ARG A O 1
ATOM 616 N N . ALA A 1 83 ? -7.651 7.147 31.657 1.00 91.25 83 ALA A N 1
ATOM 617 C CA . ALA A 1 83 ? -6.700 7.714 32.610 1.00 91.25 83 ALA A CA 1
ATOM 618 C C . ALA A 1 83 ? -6.025 8.992 32.091 1.00 91.25 83 ALA A C 1
ATOM 620 O O . ALA A 1 83 ? -5.774 9.911 32.866 1.00 91.25 83 ALA A O 1
ATOM 621 N N . THR A 1 84 ? -5.713 9.041 30.793 1.00 94.00 84 THR A N 1
ATOM 622 C CA . THR A 1 84 ? -4.914 10.121 30.189 1.00 94.00 84 THR A CA 1
ATOM 623 C C . THR A 1 84 ? -5.715 10.999 29.231 1.00 94.00 84 THR A C 1
ATOM 625 O O . THR A 1 84 ? -5.271 12.091 28.893 1.00 94.00 84 THR A O 1
ATOM 628 N N . GLY A 1 85 ? -6.882 10.535 28.779 1.00 90.81 85 GLY A N 1
ATOM 629 C CA . GLY A 1 85 ? -7.664 11.167 27.719 1.00 90.81 85 GLY A CA 1
ATOM 630 C C . GLY A 1 85 ? -7.078 10.982 26.316 1.00 90.81 85 GLY A C 1
ATOM 631 O O . GLY A 1 85 ? -7.608 11.565 25.375 1.00 90.81 85 GLY A O 1
ATOM 632 N N . SER A 1 86 ? -6.010 10.192 26.154 1.00 89.00 86 SER A N 1
ATOM 633 C CA . SER A 1 86 ? -5.333 10.008 24.864 1.00 89.00 86 SER A CA 1
ATOM 634 C C . SER A 1 86 ? -6.155 9.135 23.920 1.00 89.00 86 SER A C 1
ATOM 636 O O . SER A 1 86 ? -6.634 8.075 24.320 1.00 89.00 86 SER A O 1
ATOM 638 N N . GLU A 1 87 ? -6.293 9.547 22.662 1.00 90.00 87 GLU A N 1
ATOM 639 C CA . GLU A 1 87 ? -6.994 8.776 21.631 1.00 90.00 87 GLU A CA 1
ATOM 640 C C . GLU A 1 87 ? -6.047 7.801 20.923 1.00 90.00 87 GLU A C 1
ATOM 642 O O . GLU A 1 87 ? -4.853 8.054 20.756 1.00 90.00 87 GLU A O 1
ATOM 647 N N . SER A 1 88 ? -6.563 6.639 20.541 1.00 88.75 88 SER A N 1
ATOM 648 C CA . SER A 1 88 ? -5.818 5.574 19.876 1.00 88.75 88 SER A CA 1
ATOM 649 C C . SER A 1 88 ? -6.726 4.804 18.927 1.00 88.75 88 SER A C 1
ATOM 651 O O . SER A 1 88 ? -7.906 4.591 19.204 1.00 88.75 88 SER A O 1
ATOM 653 N N . THR A 1 89 ? -6.155 4.379 17.804 1.00 89.31 89 THR A N 1
ATOM 654 C CA . THR A 1 89 ? -6.810 3.512 16.821 1.00 89.31 89 THR A CA 1
ATOM 655 C C . THR A 1 89 ? -6.181 2.128 16.902 1.00 89.31 89 THR A C 1
ATOM 657 O O . THR A 1 89 ? -4.962 1.993 16.806 1.00 89.31 89 THR A O 1
ATOM 660 N N . PHE A 1 90 ? -7.008 1.102 17.072 1.00 89.31 90 PHE A N 1
ATOM 661 C CA . PHE A 1 90 ? -6.610 -0.300 17.041 1.00 89.31 90 PHE A CA 1
ATOM 662 C C . PHE A 1 90 ? -7.170 -0.942 15.781 1.00 89.31 90 PHE A C 1
ATOM 664 O O . PHE A 1 90 ? -8.330 -0.716 15.445 1.00 89.31 90 PHE A O 1
ATOM 671 N N . VAL A 1 91 ? -6.355 -1.742 15.102 1.00 90.00 91 VAL A N 1
ATOM 672 C CA . VAL A 1 91 ? -6.714 -2.389 13.840 1.00 90.00 91 VAL A CA 1
ATOM 673 C C . VAL A 1 91 ? -6.361 -3.869 13.914 1.00 90.00 91 VAL A C 1
ATOM 675 O O . VAL A 1 91 ? -5.290 -4.234 14.396 1.00 90.00 91 VAL A O 1
ATOM 678 N N . GLU A 1 92 ? -7.267 -4.709 13.428 1.00 90.25 92 GLU A N 1
ATOM 679 C CA . GLU A 1 92 ? -7.048 -6.134 13.203 1.00 90.25 92 GLU A CA 1
ATOM 680 C C . GLU A 1 92 ? -7.355 -6.443 11.737 1.00 90.25 92 GLU A C 1
ATOM 682 O O . GLU A 1 92 ? -8.503 -6.355 11.299 1.00 90.25 92 GLU A O 1
ATOM 687 N N . GLU A 1 93 ? -6.326 -6.815 10.981 1.00 89.94 93 GLU A N 1
ATOM 688 C CA . GLU A 1 93 ? -6.426 -7.197 9.574 1.00 89.94 93 GLU A CA 1
ATOM 689 C C . GLU A 1 93 ? -6.282 -8.716 9.433 1.00 89.94 93 GLU A C 1
ATOM 691 O O . GLU A 1 93 ? -5.338 -9.322 9.936 1.00 89.94 93 GLU A O 1
ATOM 696 N N . ARG A 1 94 ? -7.229 -9.346 8.733 1.00 90.75 94 ARG A N 1
ATOM 697 C CA . ARG A 1 94 ? -7.199 -10.768 8.363 1.00 90.75 94 ARG A CA 1
ATOM 698 C C . ARG A 1 94 ? -6.684 -10.884 6.931 1.00 90.75 94 ARG A C 1
ATOM 700 O O . ARG A 1 94 ? -7.433 -11.205 6.009 1.00 90.75 94 ARG A O 1
ATOM 707 N N . ASP A 1 95 ? -5.404 -10.574 6.754 1.00 88.88 95 ASP A N 1
ATOM 708 C CA . ASP A 1 95 ? -4.715 -10.543 5.457 1.00 88.88 95 ASP A CA 1
ATOM 709 C C . ASP A 1 95 ? -4.095 -11.892 5.048 1.00 88.88 95 ASP A C 1
ATOM 711 O O . ASP A 1 95 ? -3.550 -12.036 3.952 1.00 88.88 95 ASP A O 1
ATOM 715 N N . ALA A 1 96 ? -4.214 -12.911 5.902 1.00 86.19 96 ALA A N 1
ATOM 716 C CA . ALA A 1 96 ? -3.698 -14.243 5.632 1.00 86.19 96 ALA A CA 1
ATOM 717 C C . ALA A 1 96 ? -4.266 -14.807 4.316 1.00 86.19 96 ALA A C 1
ATOM 719 O O . ALA A 1 96 ? -5.472 -14.995 4.158 1.00 86.19 96 ALA A O 1
ATOM 720 N N . GLY A 1 97 ? -3.369 -15.112 3.376 1.00 86.81 97 GLY A N 1
ATOM 721 C CA . GLY A 1 97 ? -3.726 -15.643 2.058 1.00 86.81 97 GLY A CA 1
ATOM 722 C C . GLY A 1 97 ? -4.143 -14.587 1.032 1.00 86.81 97 GLY A C 1
ATOM 723 O O . GLY A 1 97 ? -4.407 -14.956 -0.111 1.00 86.81 97 GLY A O 1
ATOM 724 N N . LEU A 1 98 ? -4.172 -13.301 1.399 1.00 86.94 98 LEU A N 1
ATOM 725 C CA . LEU A 1 98 ? -4.249 -12.220 0.423 1.00 86.94 98 LEU A CA 1
ATOM 726 C C . LEU A 1 98 ? -2.910 -12.075 -0.294 1.00 86.94 98 LEU A C 1
ATOM 728 O O . LEU A 1 98 ? -1.842 -12.330 0.272 1.00 86.94 98 LEU A O 1
ATOM 732 N N . ASP A 1 99 ? -2.967 -11.652 -1.553 1.00 87.19 99 ASP A N 1
ATOM 733 C CA . ASP A 1 99 ? -1.756 -11.182 -2.201 1.00 87.19 99 ASP A CA 1
ATOM 734 C C . ASP A 1 99 ? -1.298 -9.849 -1.583 1.00 87.19 99 ASP A C 1
ATOM 736 O O . ASP A 1 99 ? -2.020 -9.187 -0.832 1.00 87.19 99 ASP A O 1
ATOM 740 N N . ARG A 1 100 ? -0.058 -9.457 -1.882 1.00 86.12 100 ARG A N 1
ATOM 741 C CA . ARG A 1 100 ? 0.567 -8.256 -1.314 1.00 86.12 100 ARG A CA 1
ATOM 742 C C . ARG A 1 100 ? -0.262 -6.986 -1.544 1.00 86.12 100 ARG A C 1
ATOM 744 O O . ARG A 1 100 ? -0.288 -6.128 -0.666 1.00 86.12 100 ARG A O 1
ATOM 751 N N . TYR A 1 101 ? -0.898 -6.848 -2.705 1.00 84.94 101 TYR A N 1
ATOM 752 C CA . TYR A 1 101 ? -1.664 -5.647 -3.031 1.00 84.94 101 TYR A CA 1
ATOM 753 C C . TYR A 1 101 ? -3.049 -5.672 -2.426 1.00 84.94 101 TYR A C 1
ATOM 755 O O . TYR A 1 101 ? -3.507 -4.637 -1.958 1.00 84.94 101 TYR A O 1
ATOM 763 N N . ASP A 1 102 ? -3.688 -6.833 -2.375 1.00 87.62 102 ASP A N 1
ATOM 764 C CA . ASP A 1 102 ? -4.946 -7.003 -1.664 1.00 87.62 102 ASP A CA 1
ATOM 765 C C . ASP A 1 102 ? -4.776 -6.698 -0.171 1.00 87.62 102 ASP A C 1
ATOM 767 O O . ASP A 1 102 ? -5.606 -5.993 0.403 1.00 87.62 102 ASP A O 1
ATOM 771 N N . ALA A 1 103 ? -3.676 -7.150 0.443 1.00 89.81 103 ALA A N 1
ATOM 772 C CA . ALA A 1 103 ? -3.324 -6.811 1.822 1.00 89.81 103 ALA A CA 1
ATOM 773 C C . ALA A 1 103 ? -3.067 -5.302 1.990 1.00 89.81 103 ALA A C 1
ATOM 775 O O . ALA A 1 103 ? -3.631 -4.668 2.878 1.00 89.81 103 ALA A O 1
ATOM 776 N N . PHE A 1 104 ? -2.288 -4.693 1.089 1.00 89.31 104 PHE A N 1
ATOM 777 C CA . PHE A 1 104 ? -2.040 -3.249 1.101 1.00 89.31 104 PHE A CA 1
ATOM 778 C C . PHE A 1 104 ? -3.329 -2.425 0.950 1.00 89.31 104 PHE A C 1
ATOM 780 O O . PHE A 1 104 ? -3.555 -1.467 1.687 1.00 89.31 104 PHE A O 1
ATOM 787 N N . LEU A 1 105 ? -4.200 -2.791 0.010 1.00 87.44 105 LEU A N 1
ATOM 788 C CA . LEU A 1 105 ? -5.473 -2.112 -0.213 1.00 87.44 105 LEU A CA 1
ATOM 789 C C . LEU A 1 105 ? -6.421 -2.295 0.972 1.00 87.44 105 LEU A C 1
ATOM 791 O O . LEU A 1 105 ? -7.121 -1.347 1.329 1.00 87.44 105 LEU A O 1
ATOM 795 N N . LEU A 1 106 ? -6.437 -3.478 1.594 1.00 90.06 106 LEU A N 1
ATOM 796 C CA . LEU A 1 106 ? -7.181 -3.715 2.828 1.00 90.06 106 LEU A CA 1
ATOM 797 C C . LEU A 1 106 ? -6.694 -2.783 3.940 1.00 90.06 106 LEU A C 1
ATOM 799 O O . LEU A 1 106 ? -7.521 -2.121 4.568 1.00 90.06 106 LEU A O 1
ATOM 803 N N . HIS A 1 107 ? -5.379 -2.666 4.124 1.00 89.88 107 HIS A N 1
ATOM 804 C CA . HIS A 1 107 ? -4.790 -1.759 5.105 1.00 89.88 107 HIS A CA 1
ATOM 805 C C . HIS A 1 107 ? -5.206 -0.306 4.858 1.00 89.88 107 HIS A C 1
ATOM 807 O O . HIS A 1 107 ? -5.779 0.347 5.729 1.00 89.88 107 HIS A O 1
ATOM 813 N N . GLN A 1 108 ? -5.026 0.185 3.629 1.00 88.19 108 GLN A N 1
ATOM 814 C CA . GLN A 1 108 ? -5.363 1.565 3.272 1.00 88.19 108 GLN A CA 1
ATOM 815 C C . GLN A 1 108 ? -6.850 1.876 3.474 1.00 88.19 108 GLN A C 1
ATOM 817 O O . GLN A 1 108 ? -7.200 2.934 4.000 1.00 88.19 108 GLN A O 1
ATOM 822 N N . LYS A 1 109 ? -7.741 0.951 3.095 1.00 88.75 109 LYS A N 1
ATOM 823 C CA . LYS A 1 109 ? -9.183 1.082 3.349 1.00 88.75 109 LYS A CA 1
ATOM 824 C C . LYS A 1 109 ? -9.497 1.095 4.841 1.00 88.75 109 LYS A C 1
ATOM 826 O O . LYS A 1 109 ? -10.349 1.870 5.265 1.00 88.75 109 LYS A O 1
ATOM 831 N N . THR A 1 110 ? -8.821 0.261 5.626 1.00 89.62 110 THR A N 1
ATOM 832 C CA . THR A 1 110 ? -9.046 0.154 7.072 1.00 89.62 110 THR A CA 1
ATOM 833 C C . THR A 1 110 ? -8.606 1.413 7.799 1.00 89.62 110 THR A C 1
ATOM 835 O O . THR A 1 110 ? -9.375 1.955 8.590 1.00 89.62 110 THR A O 1
ATOM 838 N N . MET A 1 111 ? -7.437 1.953 7.456 1.00 87.81 111 MET A N 1
ATOM 839 C CA . MET A 1 111 ? -6.960 3.226 7.996 1.00 87.81 111 MET A CA 1
ATOM 840 C C . MET A 1 111 ? -7.886 4.386 7.612 1.00 87.81 111 MET A C 1
ATOM 842 O O . MET A 1 111 ? -8.268 5.173 8.478 1.00 87.81 111 MET A O 1
ATOM 846 N N . ALA A 1 112 ? -8.330 4.438 6.350 1.00 86.44 112 ALA A N 1
ATOM 847 C CA . ALA A 1 112 ? -9.301 5.431 5.892 1.00 86.44 112 ALA A CA 1
ATOM 848 C C . ALA A 1 112 ? -10.639 5.336 6.648 1.00 86.44 112 ALA A C 1
ATOM 850 O O . ALA A 1 112 ? -11.175 6.357 7.079 1.00 86.44 112 ALA A O 1
ATOM 851 N N . ALA A 1 113 ? -11.169 4.124 6.844 1.00 87.44 113 ALA A N 1
ATOM 852 C CA . ALA A 1 113 ? -12.408 3.894 7.589 1.00 87.44 113 ALA A CA 1
ATOM 853 C C . ALA A 1 113 ? -12.271 4.253 9.077 1.00 87.44 113 ALA A C 1
ATOM 855 O O . ALA A 1 113 ? -13.202 4.794 9.676 1.00 87.44 113 ALA A O 1
ATOM 856 N N . ALA A 1 114 ? -11.095 4.018 9.662 1.00 86.81 114 ALA A N 1
ATOM 857 C CA . ALA A 1 114 ? -10.788 4.396 11.034 1.00 86.81 114 ALA 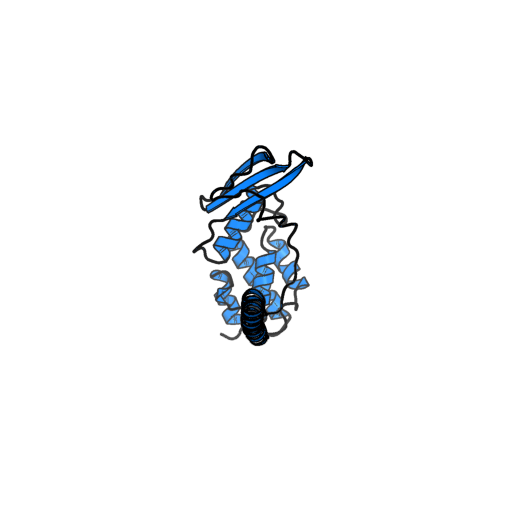A CA 1
ATOM 858 C C . ALA A 1 114 ? -10.651 5.913 11.242 1.00 86.81 114 ALA A C 1
ATOM 860 O O . ALA A 1 114 ? -10.535 6.361 12.380 1.00 86.81 114 ALA A O 1
ATOM 861 N N . GLY A 1 115 ? -10.669 6.723 10.179 1.00 80.44 115 GLY A N 1
ATOM 862 C CA . GLY A 1 115 ? -10.467 8.170 10.276 1.00 80.44 115 GLY A CA 1
ATOM 863 C C . GLY A 1 115 ? -9.031 8.560 10.641 1.00 80.44 115 GLY A C 1
ATOM 864 O O . GLY A 1 115 ? -8.752 9.737 10.859 1.00 80.44 115 GLY A O 1
ATOM 865 N N . SER A 1 116 ? -8.110 7.593 10.671 1.00 70.06 116 SER A N 1
ATOM 866 C CA . SER A 1 116 ? -6.680 7.873 10.606 1.00 70.06 116 SER A CA 1
ATOM 867 C C . SER A 1 116 ? -6.403 8.407 9.212 1.00 70.06 116 SER A C 1
ATOM 869 O O . SER A 1 116 ? -6.811 7.769 8.255 1.00 70.06 116 SER A O 1
ATOM 871 N N . THR A 1 117 ? -5.774 9.571 9.062 1.00 55.62 117 THR A N 1
ATOM 872 C CA . THR A 1 117 ? -5.546 10.161 7.735 1.00 55.62 117 THR A CA 1
ATOM 873 C C . THR A 1 117 ? -4.617 9.269 6.907 1.00 55.62 117 THR A C 1
ATOM 875 O O . THR A 1 117 ? -3.415 9.268 7.185 1.00 55.62 117 THR A O 1
ATOM 878 N N . PRO A 1 118 ? -5.111 8.530 5.892 1.00 55.47 118 PRO A N 1
ATOM 879 C CA . PRO A 1 118 ? -4.228 8.008 4.860 1.00 55.47 118 PRO A CA 1
ATOM 880 C C . PRO A 1 118 ? -3.558 9.194 4.136 1.00 55.47 118 PRO A C 1
ATOM 882 O O . PRO A 1 118 ? -4.048 10.326 4.227 1.00 55.47 118 PRO A O 1
ATOM 885 N N . ASP A 1 119 ? -2.462 8.958 3.398 1.00 57.28 119 ASP A N 1
ATOM 886 C CA . ASP A 1 119 ? -1.907 9.967 2.476 1.00 57.28 119 ASP A CA 1
ATOM 887 C C . ASP A 1 119 ? -3.049 10.645 1.706 1.00 57.28 119 ASP A C 1
ATOM 889 O O . ASP A 1 119 ? -3.998 9.964 1.316 1.00 57.28 119 ASP A O 1
ATOM 893 N N . SER A 1 120 ? -2.971 11.962 1.495 1.00 60.91 120 SER A N 1
ATOM 894 C CA . SER A 1 120 ? -4.084 12.763 0.971 1.00 60.91 120 SER A CA 1
ATOM 895 C C . SER A 1 120 ? -4.805 12.115 -0.225 1.00 60.91 120 SER A C 1
ATOM 897 O O . SER A 1 120 ? -4.170 11.677 -1.191 1.00 60.91 120 SER A O 1
ATOM 899 N N . GLY A 1 121 ? -6.143 12.098 -0.155 1.00 73.00 121 GLY A N 1
ATOM 900 C CA . GLY A 1 121 ? -7.036 11.613 -1.212 1.00 73.00 121 GLY A CA 1
ATOM 901 C C . GLY A 1 121 ? -7.777 10.315 -0.869 1.00 73.00 121 GLY A C 1
ATOM 902 O O . GLY A 1 121 ? -7.558 9.693 0.167 1.00 73.00 121 GLY A O 1
ATOM 903 N N . ALA A 1 122 ? -8.684 9.904 -1.758 1.00 87.69 122 ALA A N 1
ATOM 904 C CA . ALA A 1 122 ? -9.330 8.594 -1.672 1.00 87.69 122 ALA A CA 1
ATOM 905 C C . ALA A 1 122 ? -8.294 7.472 -1.866 1.00 87.69 122 ALA A C 1
ATOM 907 O O . ALA A 1 122 ? -7.305 7.667 -2.572 1.00 87.69 122 ALA A O 1
ATOM 908 N N . VAL A 1 123 ? -8.515 6.293 -1.277 1.00 87.94 123 VAL A N 1
ATOM 909 C CA . VAL A 1 123 ? -7.650 5.118 -1.497 1.00 87.94 123 VAL A CA 1
ATOM 910 C C . VAL A 1 123 ? -7.586 4.795 -2.991 1.00 87.94 123 VAL A C 1
ATOM 912 O O . VAL A 1 123 ? -8.625 4.743 -3.653 1.00 87.94 123 VAL A O 1
ATOM 915 N N . CYS A 1 124 ? -6.379 4.595 -3.530 1.00 89.19 124 CYS A N 1
ATOM 916 C CA . CYS A 1 124 ? -6.212 4.236 -4.935 1.00 89.19 124 CYS A CA 1
ATOM 917 C C . CYS A 1 124 ? -6.940 2.922 -5.258 1.00 89.19 124 CYS A C 1
ATOM 919 O O . CYS A 1 124 ? -6.857 1.947 -4.512 1.00 89.19 124 CYS A O 1
ATOM 921 N N . THR A 1 125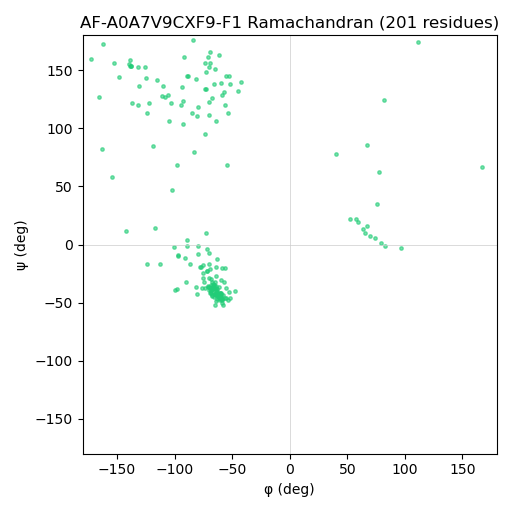 ? -7.592 2.860 -6.418 1.00 91.00 125 THR A N 1
ATOM 922 C CA . THR A 1 125 ? -8.029 1.584 -6.994 1.00 91.00 125 THR A CA 1
ATOM 923 C C . THR A 1 125 ? -6.827 0.777 -7.491 1.00 91.00 125 THR A C 1
ATOM 925 O O . THR A 1 125 ? -5.755 1.327 -7.757 1.00 91.00 125 THR A O 1
ATOM 928 N N . ALA A 1 126 ? -7.012 -0.531 -7.689 1.00 91.06 126 ALA A N 1
ATOM 929 C CA . ALA A 1 126 ? -6.001 -1.392 -8.307 1.00 91.06 126 ALA A CA 1
ATOM 930 C C . ALA A 1 126 ? -5.519 -0.842 -9.668 1.00 91.06 126 ALA A C 1
ATOM 932 O O . ALA A 1 126 ? -4.320 -0.814 -9.955 1.00 91.06 126 ALA A O 1
ATOM 933 N N . ASP A 1 127 ? -6.434 -0.319 -10.486 1.00 94.38 127 ASP A N 1
ATOM 934 C CA . ASP A 1 127 ? -6.087 0.284 -11.775 1.00 94.38 127 ASP A CA 1
ATOM 935 C C . ASP A 1 127 ? -5.257 1.563 -11.616 1.00 94.38 127 ASP A C 1
ATOM 937 O O . ASP A 1 127 ? -4.330 1.801 -12.392 1.00 94.38 127 ASP A O 1
ATOM 941 N N . GLN A 1 128 ? -5.562 2.394 -10.613 1.00 95.12 128 GLN A N 1
ATOM 942 C CA . GLN A 1 128 ? -4.772 3.591 -10.317 1.00 95.12 128 GLN A CA 1
ATOM 943 C C . GLN A 1 128 ? -3.360 3.228 -9.854 1.00 95.12 128 GLN A C 1
ATOM 945 O O . GLN A 1 128 ? -2.406 3.806 -10.370 1.00 95.12 128 GLN A O 1
ATOM 950 N N . LEU A 1 129 ? -3.214 2.245 -8.957 1.00 94.44 129 LEU A N 1
ATOM 951 C CA . LEU A 1 129 ? -1.899 1.757 -8.520 1.00 94.44 129 LEU A CA 1
ATOM 952 C C . LEU A 1 129 ? -1.094 1.183 -9.687 1.00 94.44 129 LEU A C 1
ATOM 954 O O . LEU A 1 129 ? 0.076 1.512 -9.847 1.00 94.44 129 LEU A O 1
ATOM 958 N N . THR A 1 130 ? -1.737 0.399 -10.554 1.00 96.25 130 THR A N 1
ATOM 959 C CA . THR A 1 130 ? -1.093 -0.166 -11.747 1.00 96.25 130 THR A CA 1
ATOM 960 C C . THR A 1 130 ? -0.555 0.932 -12.663 1.00 96.25 130 THR A C 1
ATOM 962 O O . THR A 1 130 ? 0.590 0.867 -13.108 1.00 96.25 130 THR A O 1
ATOM 965 N N . ARG A 1 131 ? -1.359 1.967 -12.943 1.00 97.75 131 ARG A N 1
ATOM 966 C CA . ARG A 1 131 ? -0.916 3.094 -13.778 1.00 97.75 131 ARG A CA 1
ATOM 967 C C . ARG A 1 131 ? 0.188 3.916 -13.105 1.00 97.75 131 ARG A C 1
ATOM 969 O O . ARG A 1 131 ? 1.109 4.337 -13.800 1.00 97.75 131 ARG A O 1
ATOM 976 N N . ALA A 1 132 ? 0.122 4.112 -11.788 1.00 96.88 132 ALA A N 1
ATOM 977 C CA . ALA A 1 132 ? 1.164 4.804 -11.031 1.00 96.88 132 ALA A CA 1
ATOM 978 C C . ALA A 1 132 ? 2.496 4.041 -11.069 1.00 96.88 132 ALA A C 1
ATOM 980 O O . ALA A 1 132 ? 3.542 4.647 -11.281 1.00 96.88 132 ALA A O 1
ATOM 981 N N . GLU A 1 133 ? 2.468 2.711 -10.956 1.00 97.56 133 GLU A N 1
ATOM 982 C CA . GLU A 1 133 ? 3.664 1.873 -11.095 1.00 97.56 133 GLU A CA 1
ATOM 983 C C . GLU A 1 133 ? 4.261 1.923 -12.489 1.00 97.56 133 GLU A C 1
ATOM 985 O O . GLU A 1 133 ? 5.476 2.015 -12.623 1.00 97.56 133 GLU A O 1
ATOM 990 N N . ILE A 1 134 ? 3.428 1.886 -13.530 1.00 98.31 134 ILE A N 1
ATOM 991 C CA . ILE A 1 134 ? 3.904 2.014 -14.910 1.00 98.31 134 ILE A CA 1
ATOM 992 C C . ILE A 1 134 ? 4.595 3.369 -15.105 1.00 98.31 134 ILE A C 1
ATOM 994 O O . ILE A 1 134 ? 5.724 3.399 -15.587 1.00 98.31 134 ILE A O 1
ATOM 998 N N . ALA A 1 135 ? 3.972 4.466 -14.663 1.00 98.25 135 ALA A N 1
ATOM 999 C CA . ALA A 1 135 ? 4.562 5.803 -14.748 1.00 98.25 135 ALA A CA 1
ATOM 1000 C C . ALA A 1 135 ? 5.884 5.905 -13.968 1.00 98.25 135 ALA A C 1
ATOM 1002 O O . ALA A 1 135 ? 6.866 6.457 -14.467 1.00 98.25 135 ALA A O 1
ATOM 1003 N N . ALA A 1 136 ? 5.938 5.333 -12.764 1.00 97.94 136 ALA A N 1
ATOM 1004 C CA . ALA A 1 136 ? 7.147 5.278 -11.953 1.00 97.94 136 ALA A CA 1
ATOM 1005 C C . ALA A 1 136 ? 8.262 4.447 -12.611 1.00 97.94 136 ALA A C 1
ATOM 1007 O O . ALA A 1 136 ? 9.409 4.889 -12.633 1.00 97.94 136 ALA A O 1
ATOM 1008 N N . LEU A 1 137 ? 7.934 3.281 -13.181 1.00 98.00 137 LEU A N 1
ATOM 1009 C CA . LEU A 1 137 ? 8.874 2.418 -13.905 1.00 98.00 137 LEU A CA 1
ATOM 1010 C C . LEU A 1 137 ? 9.458 3.124 -15.131 1.00 98.00 137 LEU A C 1
ATOM 1012 O O . LEU A 1 137 ? 10.662 3.072 -15.360 1.00 98.00 137 LEU A O 1
ATOM 1016 N N . GLU A 1 138 ? 8.617 3.791 -15.917 1.00 97.69 138 GLU A N 1
ATOM 1017 C CA . GLU A 1 138 ? 9.059 4.531 -17.101 1.00 97.69 138 GLU A CA 1
ATOM 1018 C C . GLU A 1 138 ? 9.921 5.738 -16.716 1.00 97.69 138 GLU A C 1
ATOM 1020 O O . GLU A 1 138 ? 10.938 5.998 -17.359 1.00 97.69 138 GLU A O 1
ATOM 1025 N N . THR A 1 139 ? 9.576 6.413 -15.617 1.00 97.88 139 THR A N 1
ATOM 1026 C CA . THR A 1 139 ? 10.349 7.539 -15.080 1.00 97.88 139 THR A CA 1
ATOM 1027 C C . THR A 1 139 ? 11.729 7.091 -14.611 1.00 97.88 139 THR A C 1
ATOM 1029 O O . THR A 1 139 ? 12.731 7.652 -15.046 1.00 97.88 139 THR A O 1
ATOM 1032 N N . VAL A 1 140 ? 11.819 6.057 -13.766 1.00 96.62 140 VAL A N 1
ATOM 1033 C CA . VAL A 1 140 ? 13.124 5.574 -13.287 1.00 96.62 140 VAL A CA 1
ATOM 1034 C C . VAL A 1 140 ? 13.968 5.021 -14.438 1.00 96.62 140 VAL A C 1
ATOM 1036 O O . VAL A 1 140 ? 15.172 5.264 -14.477 1.00 96.62 140 VAL A O 1
ATOM 1039 N N . ALA A 1 141 ? 13.347 4.369 -15.428 1.00 96.06 141 ALA A N 1
ATOM 1040 C CA . ALA A 1 141 ? 14.060 3.838 -16.584 1.00 96.06 141 ALA A CA 1
ATOM 1041 C C . ALA A 1 141 ? 14.620 4.913 -17.520 1.00 96.06 141 ALA A C 1
ATOM 1043 O O . ALA A 1 141 ? 15.657 4.699 -18.145 1.00 96.06 141 ALA A O 1
ATOM 1044 N N . ALA A 1 142 ? 13.967 6.074 -17.599 1.00 96.12 142 ALA A N 1
ATOM 1045 C CA . ALA A 1 142 ? 14.484 7.217 -18.344 1.00 96.12 142 ALA A CA 1
ATOM 1046 C C . ALA A 1 142 ? 15.693 7.879 -17.658 1.00 96.12 142 ALA A C 1
ATOM 1048 O O . ALA A 1 142 ? 1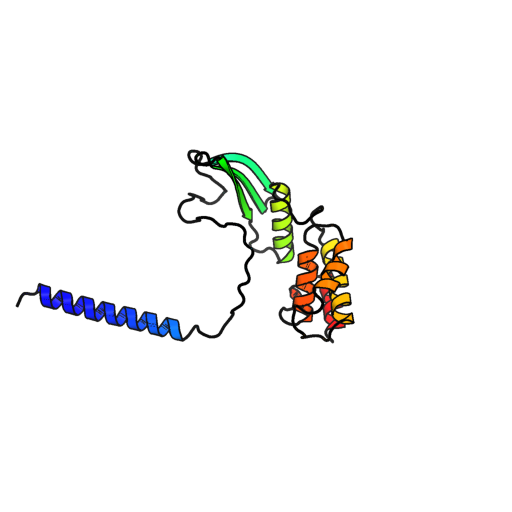6.475 8.560 -18.321 1.00 96.12 142 ALA A O 1
ATOM 1049 N N . LEU A 1 143 ? 15.843 7.699 -16.342 1.00 93.38 143 LEU A N 1
ATOM 1050 C CA . LEU A 1 143 ? 16.842 8.395 -15.528 1.00 93.38 143 LEU A CA 1
ATOM 1051 C C . LEU A 1 143 ? 18.080 7.549 -15.249 1.00 93.38 143 LEU A C 1
ATOM 1053 O O . LEU A 1 143 ? 19.193 8.076 -15.221 1.00 93.38 143 LEU A O 1
ATOM 1057 N N . VAL A 1 144 ? 17.898 6.252 -14.998 1.00 91.81 144 VAL A N 1
ATOM 1058 C CA . VAL A 1 144 ? 18.977 5.367 -14.556 1.00 91.81 144 VAL A CA 1
ATOM 1059 C C . VAL A 1 144 ? 18.918 3.994 -15.217 1.00 91.81 144 VAL A C 1
ATOM 1061 O O . VAL A 1 144 ? 17.870 3.501 -15.636 1.00 91.81 144 VAL A O 1
ATOM 1064 N N . SER A 1 145 ? 20.079 3.345 -15.290 1.00 92.88 145 SER A N 1
ATOM 1065 C CA . SER A 1 145 ? 20.186 1.959 -15.741 1.00 92.88 145 SER A CA 1
ATOM 1066 C C . SER A 1 145 ? 19.580 0.986 -14.717 1.00 92.88 145 SER A C 1
ATOM 1068 O O . SER A 1 145 ? 19.613 1.263 -13.514 1.00 92.88 145 SER A O 1
ATOM 1070 N N . PRO A 1 146 ? 19.084 -0.186 -15.152 1.00 92.50 146 PRO A N 1
ATOM 1071 C CA . PRO A 1 146 ? 18.623 -1.229 -14.240 1.00 92.50 146 PRO A CA 1
ATOM 1072 C C . PRO A 1 146 ? 19.689 -1.651 -13.221 1.00 92.50 146 PRO A C 1
ATOM 1074 O O . PRO A 1 146 ? 20.868 -1.756 -13.560 1.00 92.50 146 PRO A O 1
ATOM 1077 N N . GLY A 1 147 ? 19.272 -1.979 -11.996 1.00 89.56 147 GLY A N 1
ATOM 1078 C CA . GLY A 1 147 ? 20.179 -2.447 -10.936 1.00 89.56 147 GLY A CA 1
ATOM 1079 C C . GLY A 1 147 ? 20.965 -1.347 -10.209 1.00 89.56 147 GLY A C 1
ATOM 1080 O O . GLY A 1 147 ? 21.763 -1.654 -9.325 1.00 89.56 147 GLY A O 1
ATOM 1081 N N . VAL A 1 148 ? 20.751 -0.076 -10.562 1.00 91.38 148 VAL A N 1
ATOM 1082 C CA . VAL A 1 148 ? 21.214 1.073 -9.766 1.00 91.38 148 VAL A CA 1
ATOM 1083 C C . VAL A 1 148 ? 20.414 1.139 -8.457 1.00 91.38 148 VAL A C 1
ATOM 1085 O O . VAL A 1 148 ? 19.321 0.585 -8.375 1.00 91.38 148 VAL A O 1
ATOM 1088 N N . SER A 1 149 ? 20.972 1.771 -7.418 1.00 91.31 149 SER A N 1
ATOM 1089 C CA . SER A 1 149 ? 20.366 1.811 -6.079 1.00 91.31 149 SER A CA 1
ATOM 1090 C C . SER A 1 149 ? 18.909 2.293 -6.107 1.00 91.31 149 SER A C 1
ATOM 1092 O O . SER A 1 149 ? 18.523 3.151 -6.900 1.00 91.31 149 SER A O 1
ATOM 1094 N N . GLN A 1 150 ? 18.099 1.730 -5.214 1.00 88.50 150 GLN A N 1
ATOM 1095 C CA . GLN A 1 150 ? 16.662 1.989 -5.126 1.00 88.50 150 GLN A CA 1
ATOM 1096 C C . GLN A 1 150 ? 16.318 3.443 -4.754 1.00 88.50 150 GLN A C 1
ATOM 1098 O O . GLN A 1 150 ? 15.200 3.900 -4.981 1.00 88.50 150 GLN A O 1
ATOM 1103 N N . GLU A 1 151 ? 17.270 4.179 -4.181 1.00 91.94 151 GLU A N 1
ATOM 1104 C CA . GLU A 1 151 ? 17.160 5.600 -3.848 1.00 91.94 151 GLU A CA 1
ATOM 1105 C C . GLU A 1 151 ? 17.272 6.501 -5.092 1.00 91.94 151 GLU A C 1
ATOM 1107 O O . GLU A 1 151 ? 16.859 7.661 -5.054 1.00 91.94 151 GLU A O 1
ATOM 1112 N N . ALA A 1 152 ? 17.792 5.982 -6.208 1.00 88.94 152 ALA A N 1
ATOM 1113 C CA . ALA A 1 152 ? 17.931 6.746 -7.438 1.00 88.94 152 ALA A CA 1
ATOM 1114 C C . ALA A 1 152 ? 16.567 7.121 -8.041 1.00 88.94 152 ALA A C 1
ATOM 1116 O O . ALA A 1 152 ? 15.632 6.319 -8.072 1.00 88.94 152 ALA A O 1
ATOM 1117 N N . GLY A 1 153 ? 16.456 8.364 -8.521 1.00 88.75 153 GLY A N 1
ATOM 1118 C CA . GLY A 1 153 ? 15.232 8.880 -9.134 1.00 88.75 153 GLY A CA 1
ATOM 1119 C C . GLY A 1 153 ? 14.053 9.035 -8.165 1.00 88.75 153 GLY A C 1
ATOM 1120 O O . GLY A 1 153 ? 12.912 9.113 -8.610 1.00 88.75 153 GLY A O 1
ATOM 1121 N N . GLN A 1 154 ? 14.282 9.024 -6.842 1.00 94.50 154 GLN A N 1
ATOM 1122 C CA . GLN A 1 154 ? 13.204 9.090 -5.847 1.00 94.50 154 GLN A CA 1
ATOM 1123 C C . GLN A 1 154 ? 12.334 10.343 -5.993 1.00 94.50 154 GLN A C 1
ATOM 1125 O O . GLN A 1 154 ? 11.113 10.241 -5.887 1.00 94.50 154 GLN A O 1
ATOM 1130 N N . GLY A 1 155 ? 12.947 11.509 -6.214 1.00 95.50 155 GLY A N 1
ATOM 1131 C CA . GLY A 1 155 ? 12.219 12.773 -6.342 1.00 95.50 155 GLY A CA 1
ATOM 1132 C C . GLY A 1 155 ? 11.369 12.815 -7.609 1.00 95.50 155 GLY A C 1
ATOM 1133 O O . GLY A 1 155 ? 10.200 13.191 -7.566 1.00 95.50 155 GLY A O 1
ATOM 1134 N N . GLU A 1 156 ? 11.929 12.359 -8.723 1.00 97.19 156 GLU A N 1
ATOM 1135 C CA . GLU A 1 156 ? 11.276 12.312 -10.026 1.00 97.19 156 GLU A CA 1
ATOM 1136 C C . GLU A 1 156 ? 10.143 11.288 -10.045 1.00 97.19 156 GLU A C 1
ATOM 1138 O O . GLU A 1 156 ? 9.058 11.583 -10.537 1.00 97.19 156 GLU A O 1
ATOM 1143 N N . VAL A 1 157 ? 10.350 10.112 -9.448 1.00 96.94 157 VAL A N 1
ATOM 1144 C CA . VAL A 1 157 ? 9.292 9.109 -9.284 1.00 96.94 157 VAL A CA 1
ATOM 1145 C C . VAL A 1 157 ? 8.177 9.637 -8.383 1.00 96.94 157 VAL A C 1
ATOM 1147 O O . VAL A 1 157 ? 7.008 9.465 -8.718 1.00 96.94 157 VAL A O 1
ATOM 1150 N N . ALA A 1 158 ? 8.505 10.312 -7.275 1.00 95.94 158 ALA A N 1
ATOM 1151 C CA . ALA A 1 158 ? 7.501 10.930 -6.410 1.00 95.94 158 ALA A CA 1
ATOM 1152 C C . ALA A 1 158 ? 6.669 11.982 -7.164 1.00 95.94 158 ALA A C 1
ATOM 1154 O O . ALA A 1 158 ? 5.445 11.991 -7.044 1.00 95.94 158 ALA A O 1
ATOM 1155 N N . ALA A 1 159 ? 7.313 12.815 -7.989 1.00 96.44 159 ALA A N 1
ATOM 1156 C CA . ALA A 1 159 ? 6.632 13.781 -8.848 1.00 96.44 159 ALA A CA 1
ATOM 1157 C C . ALA A 1 159 ? 5.780 13.103 -9.936 1.00 96.44 159 ALA A C 1
ATOM 1159 O O . ALA A 1 159 ? 4.679 13.561 -10.220 1.00 96.44 159 ALA A O 1
ATOM 1160 N N . ALA A 1 160 ? 6.245 11.992 -10.514 1.00 96.81 160 ALA A N 1
ATOM 1161 C CA . ALA A 1 160 ? 5.519 11.256 -11.547 1.00 96.81 160 ALA A CA 1
ATOM 1162 C C . ALA A 1 160 ? 4.243 10.582 -11.021 1.00 96.81 160 ALA A C 1
ATOM 1164 O O . ALA A 1 160 ? 3.265 10.453 -11.760 1.00 96.81 160 ALA A O 1
ATOM 1165 N N . VAL A 1 161 ? 4.233 10.155 -9.753 1.00 96.19 161 VAL A N 1
ATOM 1166 C CA . VAL A 1 161 ? 3.049 9.536 -9.139 1.00 96.19 161 VAL A CA 1
ATOM 1167 C C . VAL A 1 161 ? 2.126 10.541 -8.449 1.00 96.19 161 VAL A C 1
ATOM 1169 O O . VAL A 1 161 ? 1.006 10.175 -8.109 1.00 96.19 161 VAL A O 1
ATOM 1172 N N . GLU A 1 162 ? 2.536 11.795 -8.251 1.00 94.06 162 GLU A N 1
ATOM 1173 C CA . GLU A 1 162 ? 1.714 12.836 -7.611 1.00 94.06 162 GLU A CA 1
ATOM 1174 C C . GLU A 1 162 ? 0.350 13.059 -8.302 1.00 94.06 162 GLU A C 1
ATOM 1176 O O . GLU A 1 162 ? -0.663 12.983 -7.594 1.00 94.06 162 GLU A O 1
ATOM 1181 N N . PRO A 1 163 ? 0.265 13.167 -9.649 1.00 94.50 163 PRO A N 1
ATOM 1182 C CA . PRO A 1 163 ? -0.980 13.494 -10.350 1.00 94.50 163 PRO A CA 1
ATOM 1183 C C . PRO A 1 163 ? -2.106 12.468 -10.186 1.00 94.50 163 PRO A C 1
ATOM 1185 O O . PRO A 1 163 ? -3.251 12.739 -10.545 1.00 94.50 163 PRO A O 1
ATOM 1188 N N . PHE A 1 164 ? -1.810 11.273 -9.665 1.00 92.50 164 PHE A N 1
ATOM 1189 C CA . PHE A 1 164 ? -2.822 10.250 -9.410 1.00 92.50 164 PHE A CA 1
ATOM 1190 C C . PHE A 1 164 ? -3.772 10.624 -8.263 1.00 92.50 164 PHE A C 1
ATOM 1192 O O . PHE A 1 164 ? -4.872 10.072 -8.204 1.00 92.50 164 PHE A O 1
ATOM 1199 N N . GLY A 1 165 ? -3.377 11.541 -7.367 1.00 90.00 165 GLY A N 1
ATOM 1200 C CA . GLY A 1 165 ? -4.273 12.164 -6.382 1.00 90.00 165 GLY A CA 1
ATOM 1201 C C . GLY A 1 165 ? -4.964 11.203 -5.403 1.00 90.00 165 GLY A C 1
ATOM 1202 O O . GLY A 1 165 ? -5.993 11.551 -4.825 1.00 90.00 165 GLY A O 1
ATOM 1203 N N . CYS A 1 166 ? -4.437 9.986 -5.241 1.00 89.69 166 CYS A N 1
ATOM 1204 C CA . CYS A 1 166 ? -5.022 8.935 -4.413 1.00 89.69 166 CYS A CA 1
ATOM 1205 C C . CYS A 1 166 ? -4.022 8.393 -3.385 1.00 89.69 166 CYS A C 1
ATOM 1207 O O . CYS A 1 166 ? -2.800 8.437 -3.584 1.00 89.69 166 CYS A O 1
ATOM 1209 N N . SER A 1 167 ? -4.533 7.885 -2.268 1.00 88.00 167 SER A N 1
ATOM 1210 C CA . SER A 1 167 ? -3.709 7.318 -1.210 1.00 88.00 167 SER A CA 1
ATOM 1211 C C . SER A 1 167 ? -3.120 5.972 -1.616 1.00 88.00 167 SER A C 1
ATOM 1213 O O . SER A 1 167 ? -3.827 5.098 -2.119 1.00 88.00 167 SER A O 1
ATOM 1215 N N . GLY A 1 168 ? -1.822 5.796 -1.370 1.00 87.31 168 GLY A N 1
ATOM 1216 C CA . GLY A 1 168 ? -1.061 4.608 -1.752 1.00 87.31 168 GLY A CA 1
ATOM 1217 C C . GLY A 1 168 ? -0.285 4.723 -3.064 1.00 87.31 168 GLY A C 1
ATOM 1218 O O . GLY A 1 168 ? 0.504 3.839 -3.386 1.00 87.31 168 GLY A O 1
ATOM 1219 N N . ARG A 1 169 ? -0.402 5.843 -3.789 1.00 92.19 169 ARG A N 1
ATOM 1220 C CA . ARG A 1 169 ? 0.446 6.141 -4.960 1.00 92.19 169 ARG A CA 1
ATOM 1221 C C . ARG A 1 169 ? 1.950 6.146 -4.634 1.00 92.19 169 ARG A C 1
ATOM 1223 O O . ARG A 1 169 ? 2.762 5.755 -5.466 1.00 92.19 169 ARG A O 1
ATOM 1230 N N . GLY A 1 170 ? 2.319 6.551 -3.414 1.00 91.69 170 GLY A N 1
ATOM 1231 C CA . GLY A 1 170 ? 3.708 6.532 -2.942 1.00 91.69 170 GLY A CA 1
ATOM 1232 C C . GLY A 1 170 ? 4.270 5.113 -2.852 1.00 91.69 170 GLY A C 1
ATOM 1233 O O . GLY A 1 170 ? 5.391 4.874 -3.296 1.00 91.69 170 GLY A O 1
ATOM 1234 N N . TYR A 1 171 ? 3.450 4.162 -2.387 1.00 91.62 171 TYR A N 1
ATOM 1235 C CA . TYR A 1 171 ? 3.793 2.741 -2.379 1.00 91.62 171 TYR A CA 1
ATOM 1236 C C . TYR A 1 171 ? 4.079 2.248 -3.799 1.00 91.62 171 TYR A C 1
ATOM 1238 O O . TYR A 1 171 ? 5.152 1.714 -4.046 1.00 91.62 171 TYR A O 1
ATOM 1246 N N . ALA A 1 172 ? 3.193 2.526 -4.761 1.00 93.38 172 ALA A N 1
ATOM 1247 C CA . ALA A 1 172 ? 3.419 2.215 -6.178 1.00 93.38 172 ALA A CA 1
ATOM 1248 C C . ALA A 1 172 ? 4.773 2.750 -6.704 1.00 93.38 172 ALA A C 1
ATOM 1250 O O . ALA A 1 172 ? 5.542 2.017 -7.330 1.00 93.38 172 ALA A O 1
ATOM 1251 N N . GLY A 1 173 ? 5.111 4.008 -6.401 1.00 94.94 173 GLY A N 1
ATOM 1252 C CA . GLY A 1 173 ? 6.402 4.594 -6.777 1.00 94.94 173 GLY A CA 1
ATOM 1253 C C . GLY A 1 173 ? 7.607 3.894 -6.133 1.00 94.94 173 GLY A C 1
ATOM 1254 O O . GLY A 1 173 ? 8.621 3.649 -6.786 1.00 94.94 173 GLY A O 1
ATOM 1255 N N . GLU A 1 174 ? 7.508 3.534 -4.855 1.00 95.06 174 GLU A N 1
ATOM 1256 C CA . GLU A 1 174 ? 8.540 2.776 -4.145 1.00 95.06 174 GLU A CA 1
ATOM 1257 C C . GLU A 1 174 ? 8.729 1.371 -4.733 1.00 95.06 174 GLU A C 1
ATOM 1259 O O . GLU A 1 174 ? 9.851 0.999 -5.082 1.00 95.06 174 GLU A O 1
ATOM 1264 N N . ARG A 1 175 ? 7.630 0.637 -4.948 1.00 95.25 175 ARG A N 1
ATOM 1265 C CA . ARG A 1 175 ? 7.620 -0.696 -5.567 1.00 95.25 175 ARG A CA 1
ATOM 1266 C C . ARG A 1 175 ? 8.336 -0.707 -6.914 1.00 95.25 175 ARG A C 1
ATOM 1268 O O . ARG A 1 175 ? 9.183 -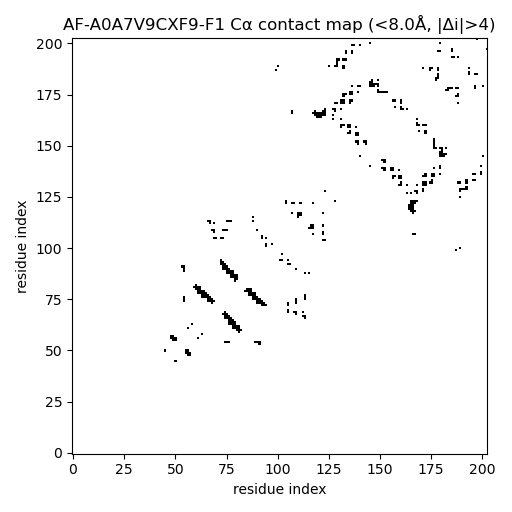1.571 -7.154 1.00 95.25 175 ARG A O 1
ATOM 1275 N N . ALA A 1 176 ? 8.016 0.255 -7.777 1.00 96.31 176 ALA A N 1
ATOM 1276 C CA . ALA A 1 176 ? 8.630 0.406 -9.091 1.00 96.31 176 ALA A CA 1
ATOM 1277 C C . ALA A 1 176 ? 10.150 0.603 -8.999 1.00 96.31 176 ALA A C 1
ATOM 1279 O O . ALA A 1 176 ? 10.897 -0.088 -9.695 1.00 96.31 176 ALA A O 1
ATOM 1280 N N . ARG A 1 177 ? 10.619 1.486 -8.105 1.00 97.00 177 ARG A N 1
ATOM 1281 C CA . ARG A 1 177 ? 12.057 1.718 -7.893 1.00 97.00 177 ARG A CA 1
ATOM 1282 C C . ARG A 1 177 ? 12.770 0.471 -7.392 1.00 97.00 177 ARG A C 1
ATOM 1284 O O . ARG A 1 177 ? 13.831 0.139 -7.906 1.00 97.00 177 ARG A O 1
ATOM 1291 N N . TRP A 1 178 ? 12.189 -0.232 -6.425 1.00 96.62 178 TRP A N 1
ATOM 1292 C CA . TRP A 1 178 ? 12.793 -1.425 -5.826 1.00 96.62 178 TRP A CA 1
ATOM 1293 C C . TRP A 1 178 ? 12.939 -2.557 -6.850 1.00 96.62 178 TRP A C 1
ATOM 1295 O O . TRP A 1 178 ? 13.997 -3.177 -6.982 1.00 96.62 178 TRP A O 1
ATOM 1305 N N . VAL A 1 179 ? 11.911 -2.769 -7.673 1.00 96.62 179 VAL A N 1
ATOM 1306 C CA . VAL A 1 179 ? 11.977 -3.760 -8.755 1.00 96.62 179 VAL A CA 1
ATOM 1307 C C . VAL A 1 179 ? 12.957 -3.342 -9.848 1.00 96.62 179 VAL A C 1
ATOM 1309 O O . VAL A 1 179 ? 13.737 -4.172 -10.317 1.00 96.62 179 VAL A O 1
ATOM 1312 N N . TYR A 1 180 ? 12.990 -2.064 -10.227 1.00 96.19 180 TYR A N 1
ATOM 1313 C CA . TYR A 1 180 ? 13.931 -1.585 -11.241 1.00 96.19 180 TYR A CA 1
ATOM 1314 C C . TYR A 1 180 ? 15.399 -1.648 -10.770 1.00 96.19 180 TYR A C 1
ATOM 1316 O O . TYR A 1 180 ? 16.303 -1.998 -11.537 1.00 96.19 180 TYR A O 1
ATOM 1324 N N . ALA A 1 181 ? 15.624 -1.423 -9.473 1.00 95.88 181 ALA A N 1
ATOM 1325 C CA . ALA A 1 181 ? 16.894 -1.623 -8.778 1.00 95.88 181 ALA A CA 1
ATOM 1326 C C . ALA A 1 181 ? 17.270 -3.103 -8.580 1.00 95.88 181 ALA A C 1
ATOM 1328 O O . ALA A 1 181 ? 18.356 -3.400 -8.085 1.00 95.88 181 ALA A O 1
ATOM 1329 N N . ARG A 1 182 ? 16.398 -4.048 -8.966 1.00 95.56 182 ARG A N 1
ATOM 1330 C CA . ARG A 1 182 ? 16.561 -5.500 -8.763 1.00 95.56 182 ARG A CA 1
ATOM 1331 C C . ARG A 1 182 ? 16.728 -5.903 -7.291 1.00 95.56 182 ARG A C 1
ATOM 1333 O O . ARG A 1 182 ? 17.249 -6.982 -7.012 1.00 95.56 182 ARG A O 1
ATOM 1340 N N . THR A 1 183 ? 16.282 -5.067 -6.351 1.00 96.00 183 THR A N 1
ATOM 1341 C CA . THR A 1 183 ? 16.238 -5.422 -4.923 1.00 96.00 183 THR A CA 1
ATOM 1342 C C . THR A 1 183 ? 15.042 -6.316 -4.613 1.00 96.00 183 THR A C 1
ATOM 1344 O O . THR A 1 183 ? 15.062 -7.061 -3.635 1.00 96.00 183 THR A O 1
ATOM 1347 N N . GLU A 1 184 ? 14.039 -6.312 -5.491 1.00 94.44 184 GLU A N 1
ATOM 1348 C CA . GLU A 1 184 ? 12.866 -7.164 -5.399 1.00 94.44 184 GLU A CA 1
ATOM 1349 C C . GLU A 1 184 ? 12.417 -7.739 -6.744 1.00 94.44 184 GLU A C 1
ATOM 1351 O O . GLU A 1 184 ? 12.746 -7.202 -7.805 1.00 94.44 184 GLU A O 1
ATOM 1356 N N . PRO A 1 185 ? 11.657 -8.848 -6.704 1.00 95.06 185 PRO A N 1
ATOM 1357 C CA . PRO A 1 185 ? 11.197 -9.527 -7.905 1.00 95.06 185 PRO A CA 1
ATOM 1358 C C . PRO A 1 185 ? 10.070 -8.760 -8.611 1.00 95.06 185 PRO A C 1
ATOM 1360 O O . PRO A 1 185 ? 9.308 -8.026 -7.985 1.00 95.06 185 PRO A O 1
ATOM 1363 N N . ILE A 1 186 ? 9.900 -8.996 -9.916 1.00 95.31 186 ILE A N 1
ATOM 1364 C CA . ILE A 1 186 ? 8.836 -8.376 -10.731 1.00 95.31 186 ILE A CA 1
ATOM 1365 C C . ILE A 1 186 ? 7.441 -8.728 -10.196 1.00 95.31 186 ILE A C 1
ATOM 1367 O O . ILE A 1 186 ? 6.510 -7.932 -10.291 1.00 95.31 186 ILE A O 1
ATOM 1371 N N . GLU A 1 187 ? 7.287 -9.904 -9.592 1.00 93.75 187 GLU A N 1
ATOM 1372 C CA . GLU A 1 187 ? 6.053 -10.392 -8.971 1.00 93.75 187 GLU A CA 1
ATOM 1373 C C . GLU A 1 187 ? 5.553 -9.474 -7.850 1.00 93.75 187 GLU A C 1
ATOM 1375 O O . GLU A 1 187 ? 4.368 -9.494 -7.519 1.00 93.75 187 GLU A O 1
ATOM 1380 N N . ALA A 1 188 ? 6.438 -8.643 -7.304 1.00 92.25 188 ALA A N 1
ATOM 1381 C CA . ALA A 1 188 ? 6.113 -7.663 -6.292 1.00 92.25 188 ALA A CA 1
ATOM 1382 C C . ALA A 1 188 ? 5.469 -6.374 -6.837 1.00 92.25 188 ALA A C 1
ATOM 1384 O O . ALA A 1 188 ? 5.165 -5.491 -6.039 1.00 92.25 188 ALA A O 1
ATOM 1385 N N . LEU A 1 189 ? 5.285 -6.260 -8.157 1.00 94.62 189 LEU A N 1
ATOM 1386 C CA . LEU A 1 189 ? 4.471 -5.232 -8.814 1.00 94.62 189 LEU A CA 1
ATOM 1387 C C . LEU A 1 189 ? 3.030 -5.701 -9.019 1.00 94.62 189 LEU A C 1
ATOM 1389 O O . LEU A 1 189 ? 2.757 -6.913 -9.075 1.00 94.62 189 LEU A O 1
ATOM 1393 N N . MET A 1 190 ? 2.132 -4.740 -9.246 1.00 94.31 190 MET A N 1
ATOM 1394 C CA . MET A 1 190 ? 0.773 -4.988 -9.711 1.00 94.31 190 MET A CA 1
ATOM 1395 C C . MET A 1 190 ? 0.807 -5.877 -10.955 1.00 94.31 190 MET A C 1
ATOM 1397 O O . MET A 1 190 ? 1.621 -5.625 -11.851 1.00 94.31 190 MET A O 1
ATOM 1401 N N . PRO A 1 191 ? -0.088 -6.879 -11.087 1.00 93.62 191 PRO A N 1
ATOM 1402 C CA . PRO A 1 191 ? -0.114 -7.770 -12.247 1.00 93.62 191 PRO A CA 1
ATOM 1403 C C . PRO A 1 191 ? -0.038 -7.043 -13.599 1.00 93.62 191 PRO A C 1
ATOM 1405 O O . PRO A 1 191 ? 0.706 -7.480 -14.479 1.00 93.62 191 PRO A O 1
ATOM 1408 N N . GLY A 1 192 ? -0.727 -5.903 -13.738 1.00 94.50 192 GLY A N 1
ATOM 1409 C CA . GLY A 1 192 ? -0.722 -5.092 -14.959 1.00 94.50 192 GLY A CA 1
ATOM 1410 C C . GLY A 1 192 ? 0.582 -4.329 -15.240 1.00 94.50 192 GLY A C 1
ATOM 1411 O O . GLY A 1 192 ? 0.872 -4.047 -16.398 1.00 94.50 192 GLY A O 1
ATOM 1412 N N . ALA A 1 193 ? 1.411 -4.049 -14.230 1.00 96.50 193 ALA A N 1
ATOM 1413 C CA . ALA A 1 193 ? 2.689 -3.345 -14.393 1.00 96.50 193 ALA A CA 1
ATOM 1414 C C . ALA A 1 193 ? 3.859 -4.292 -14.734 1.00 96.50 193 ALA A C 1
ATOM 1416 O O . ALA A 1 193 ? 4.895 -3.867 -15.253 1.00 96.50 193 ALA A O 1
ATOM 1417 N N . ARG A 1 194 ? 3.693 -5.603 -14.502 1.00 96.50 194 ARG A N 1
ATOM 1418 C CA . ARG A 1 194 ? 4.753 -6.614 -14.691 1.00 96.50 194 ARG A CA 1
ATOM 1419 C C . ARG A 1 194 ? 5.255 -6.703 -16.129 1.00 96.50 194 ARG A C 1
ATOM 1421 O O . ARG A 1 194 ? 6.444 -6.920 -16.344 1.00 96.50 194 ARG A O 1
ATOM 1428 N N . ALA A 1 195 ? 4.374 -6.547 -17.117 1.00 96.50 195 ALA A N 1
ATOM 1429 C CA . ALA A 1 195 ? 4.767 -6.577 -18.527 1.00 96.50 195 ALA A CA 1
ATOM 1430 C C . ALA A 1 195 ? 5.706 -5.409 -18.876 1.00 96.50 195 ALA A C 1
ATOM 1432 O O . ALA A 1 195 ? 6.740 -5.619 -19.512 1.00 96.50 195 ALA A O 1
ATOM 1433 N N . THR A 1 196 ? 5.396 -4.206 -18.384 1.00 97.56 196 THR A N 1
ATOM 1434 C CA . THR A 1 196 ? 6.252 -3.022 -18.526 1.00 97.56 196 THR A CA 1
ATOM 1435 C C . THR A 1 196 ? 7.607 -3.235 -17.862 1.00 97.56 196 THR A C 1
ATOM 1437 O O . THR A 1 196 ? 8.635 -2.987 -18.488 1.00 97.56 196 THR A O 1
ATOM 1440 N N . ALA A 1 197 ? 7.632 -3.762 -16.635 1.00 97.12 197 ALA A N 1
ATOM 1441 C CA . ALA A 1 197 ? 8.882 -4.050 -15.937 1.00 97.12 197 ALA A CA 1
ATOM 1442 C C . ALA A 1 197 ? 9.765 -5.049 -16.701 1.00 97.12 197 ALA A C 1
ATOM 1444 O O . ALA A 1 197 ? 10.956 -4.802 -16.862 1.00 97.12 197 ALA A O 1
ATOM 1445 N N . ARG A 1 198 ? 9.191 -6.139 -17.236 1.00 97.00 198 ARG A N 1
ATOM 1446 C CA . ARG A 1 198 ? 9.942 -7.111 -18.055 1.00 97.00 198 ARG A CA 1
ATOM 1447 C C . ARG A 1 198 ? 10.566 -6.450 -19.279 1.00 97.00 198 ARG A C 1
ATOM 1449 O O . ARG A 1 198 ? 11.761 -6.605 -19.497 1.00 97.00 198 ARG A O 1
ATOM 1456 N N . ARG A 1 199 ? 9.785 -5.651 -20.013 1.00 96.75 199 ARG A N 1
ATOM 1457 C CA . ARG A 1 199 ? 10.271 -4.892 -21.175 1.00 96.75 199 ARG A CA 1
ATOM 1458 C C . ARG A 1 199 ? 11.459 -3.995 -20.811 1.00 96.75 199 ARG A C 1
ATOM 1460 O O . ARG A 1 199 ? 12.443 -3.965 -21.537 1.00 96.75 199 ARG A O 1
ATOM 1467 N N . LEU A 1 200 ? 11.367 -3.265 -19.699 1.00 95.62 200 LEU A N 1
ATOM 1468 C CA . LEU A 1 200 ? 12.395 -2.302 -19.285 1.00 95.62 200 LEU A CA 1
ATOM 1469 C C . LEU A 1 200 ? 13.654 -2.966 -18.707 1.00 95.62 200 LEU A C 1
ATOM 1471 O O . LEU A 1 200 ? 14.746 -2.420 -18.821 1.00 95.62 200 LEU A O 1
ATOM 1475 N N . LEU A 1 201 ? 13.522 -4.148 -18.102 1.00 93.94 201 LEU A N 1
ATOM 1476 C CA . LEU A 1 201 ? 14.632 -4.871 -17.475 1.00 93.94 201 LEU A CA 1
ATOM 1477 C C . LEU A 1 201 ? 15.377 -5.822 -18.427 1.00 93.94 201 LEU A C 1
ATOM 1479 O O . LEU A 1 201 ? 16.303 -6.510 -17.983 1.00 93.94 201 LEU A O 1
ATOM 1483 N N . GLY A 1 202 ? 15.006 -5.833 -19.711 1.00 83.94 202 GLY A N 1
ATOM 1484 C CA . GLY A 1 202 ? 15.608 -6.688 -20.735 1.00 83.94 202 GLY A CA 1
ATOM 1485 C C . GLY A 1 202 ? 15.153 -8.145 -20.655 1.00 83.94 202 GLY A C 1
ATOM 1486 O O . GLY A 1 202 ? 15.968 -9.041 -20.866 1.00 83.94 202 GLY A O 1
ATOM 1487 N N . GLY A 1 203 ? 13.891 -8.368 -20.272 1.00 57.53 203 GLY A N 1
ATOM 1488 C CA . GLY A 1 203 ? 13.229 -9.671 -20.370 1.00 57.53 203 GLY A CA 1
ATOM 1489 C C . GLY A 1 203 ? 12.902 -10.078 -21.800 1.00 57.53 203 GLY A C 1
ATOM 1490 O O . GLY A 1 203 ? 12.836 -9.188 -22.678 1.00 57.53 203 GLY A O 1
#

Mean predicted aligned error: 14.07 Å

Radius of gyration: 24.65 Å; Cα contacts (8 Å, |Δi|>4): 262; chains: 1; bounding box: 48×46×75 Å

Sequence (203 aa):
MNAYDALGRDLHTALGRKIAHRARRKRIVKTSALSVTAAGILSAGALASGVLPGLDLDPTRWEILGRGEVDGKASYVNARERATGSESTFVEERDAGLDRYDAFLLHQKTMAAAGSTPDSGAVCTADQLTRAEIAALETVAALVSPGVSQEAGQGEVAAAVEPFGCSGRGYAGERARWVYARTEPIEALMPGARATARRLLGG

Secondary structure (DSSP, 8-state):
--HHHHHHHHHHHHHHHHHHHHHHHTTS--SS-------------TTSS---SS----TTTEEEEEEEEETTTEEEEEEEETTT--EEEEEEE--TT--HHHHHHHHHHHHHHTT---SSSSBPPHHHHHHHHHHHHHHHHHHS-TTS-TTTTHHHHHHHHGGG-SBTHHHHHHHHHHHHTTSS-GGGS-TTTHHHHHHHTT-

pLDDT: mean 77.91, std 21.91, range [29.73, 98.31]

Solvent-accessible surface area (backbone atoms only — not comparable to full-atom values): 11898 Å² total; per-residue (Å²): 136,62,76,66,66,56,55,54,51,53,53,53,55,54,50,53,54,55,52,53,56,54,55,56,62,63,65,73,75,76,85,81,87,90,84,88,84,85,85,77,84,77,89,80,59,94,86,80,52,75,71,54,94,64,94,49,65,54,68,89,50,37,43,80,77,46,70,53,71,40,94,91,39,30,37,36,37,34,30,28,33,67,90,78,66,49,74,49,78,47,77,50,75,64,47,82,89,50,54,76,62,58,34,49,51,50,49,48,50,44,38,47,73,65,69,46,83,54,56,73,58,57,68,50,50,75,70,53,36,26,52,25,21,41,45,12,39,55,49,38,57,75,74,46,67,76,58,42,66,53,72,58,53,48,69,61,18,50,60,59,22,50,84,71,58,26,18,60,29,66,55,24,25,50,44,25,31,31,33,48,22,61,78,41,60,61,83,75,43,50,82,80,25,34,64,58,50,36,62,75,69,72,102

Nearest PDB structures (foldseek):
  3kk8-assembly1_A  TM=3.409E-01  e=8.772E-01  Caenorhabditis elegans
  6s75-assembly3_C  TM=4.220E-01  e=2.435E+00  Homo sapiens
  8uso-assembly1_B  TM=3.431E-01  e=1.547E+00  Homo sapiens
  7qwk-assembly7_G  TM=3.453E-01  e=2.301E+00  Homo sapiens
  7qwk-assembly3_C  TM=3.555E-01  e=5.388E+00  Homo sapiens

Foldseek 3Di:
DDPVVVVVVVVVVVVVVVVVVVVVVVVVPPDDDDDDDDDDDDPPDPPPAPCDPDRDGDVVQWDWPDKDDDPVFKIKTWIAGPVPRDIDMDMDGNCVPPDPVRSVLSVQVRCVVSVNDFDAAAADDLVLLLVLLLQLLVQQLVQDQALPDLCPCLVVSCVSQVVSRHGCSNVSNSQSSCVSNVVDPLSSGRPNNSVSSCVSNVD